Protein AF-A0A7Y2NAH7-F1 (afdb_monomer_lite)

Secondary structure (DSSP, 8-state):
-PPPPPPP---EEEE-GGGGGTTS---SSSHHHHHHHHHHHHHHHHHHHHT---EEEE-GGGG-SB--B-TTS-BTTTS-----TT-SS-TTTT--S-BTTT-TTT--HHHHHHHHT-SS--EEEE--SS---TTSTTS-HHHHHHHHHHHHHHHHHTT----EEE-GGG----HHHHHHTT--EEEPPPP-TTTT--HHHHHHHHHHHHHS----PPPEEETTEEE------

Sequence (233 aa):
MASRPPAQFVISIDLEMSWGSMHHDLPHDDTPYRREREIVDGVLSLMAKHGITATWAVVGHLFLAECTNDENGRPHSQIPRPDYRWLDRDWYDPDPVSTLEASPTWYGPDLVKAIRECPVPQEVASHSFGHIIVGDPDCDADAFRADLLECKAIAEAEGIDLQSFVFPRNKVGHVDILSESGFSSYRSPTPDRFAGMSRPRRVAAAAMEMVRPSATFGATRHSKIVDIPQTYM

Structure (mmCIF, N/CA/C/O backbone):
data_AF-A0A7Y2NAH7-F1
#
_entry.id   AF-A0A7Y2NAH7-F1
#
loop_
_atom_site.group_PDB
_atom_site.id
_atom_site.type_symbol
_atom_site.label_atom_id
_atom_site.label_alt_id
_atom_site.label_comp_id
_atom_site.label_asym_id
_atom_site.label_entity_id
_atom_site.label_seq_id
_atom_site.pdbx_PDB_ins_code
_atom_site.Cartn_x
_atom_site.Cartn_y
_atom_site.Cartn_z
_atom_site.occupancy
_atom_site.B_iso_or_equiv
_atom_site.auth_seq_id
_atom_site.auth_comp_id
_atom_site.auth_asym_id
_atom_site.auth_atom_id
_atom_site.pdbx_PDB_model_num
ATOM 1 N N . MET A 1 1 ? -35.009 -4.233 25.644 1.00 44.81 1 MET A N 1
ATOM 2 C CA . MET A 1 1 ? -34.456 -3.458 24.511 1.00 44.81 1 MET A CA 1
ATOM 3 C C . MET A 1 1 ? -33.090 -4.035 24.199 1.00 44.81 1 MET A C 1
ATOM 5 O O . MET A 1 1 ? -32.273 -4.076 25.107 1.00 44.81 1 MET A O 1
ATOM 9 N N . ALA A 1 2 ? -32.857 -4.546 22.988 1.00 52.53 2 ALA A N 1
ATOM 10 C CA . ALA A 1 2 ? -31.508 -4.946 22.589 1.00 52.53 2 ALA A CA 1
ATOM 11 C C . ALA A 1 2 ? -30.632 -3.684 22.532 1.00 52.53 2 ALA A C 1
ATOM 13 O O . ALA A 1 2 ? -31.022 -2.701 21.899 1.00 52.53 2 ALA A O 1
ATOM 14 N N . SER A 1 3 ? -29.504 -3.675 23.245 1.00 69.00 3 SER A N 1
ATOM 15 C CA . SER A 1 3 ? -28.534 -2.581 23.174 1.00 69.00 3 SER A CA 1
ATOM 16 C C . SER A 1 3 ? -28.052 -2.452 21.733 1.00 69.00 3 SER A C 1
ATOM 18 O O . SER A 1 3 ? -27.663 -3.452 21.127 1.00 69.00 3 SER A O 1
ATOM 20 N N . ARG A 1 4 ? -28.080 -1.237 21.174 1.00 62.25 4 ARG A N 1
ATOM 21 C CA . ARG A 1 4 ? -27.434 -0.979 19.881 1.00 62.25 4 ARG A CA 1
ATOM 22 C C . ARG A 1 4 ? -25.966 -1.415 19.978 1.00 62.25 4 ARG A C 1
ATOM 24 O O . ARG A 1 4 ? -25.353 -1.140 21.012 1.00 62.25 4 ARG A O 1
ATOM 31 N N . PRO A 1 5 ? -25.416 -2.096 18.957 1.00 69.88 5 PRO A N 1
ATOM 32 C CA . PRO A 1 5 ? -24.000 -2.426 18.958 1.00 69.88 5 PRO A CA 1
ATOM 33 C C . PRO A 1 5 ? -23.181 -1.132 19.105 1.00 69.88 5 PRO A C 1
ATOM 35 O O . PRO A 1 5 ? -23.602 -0.091 18.586 1.00 69.88 5 PRO A O 1
ATOM 38 N N . PRO A 1 6 ? -22.060 -1.164 19.844 1.00 76.62 6 PRO A N 1
ATOM 39 C CA . PRO A 1 6 ? -21.206 0.004 19.994 1.00 76.62 6 PRO A CA 1
ATOM 40 C C . PRO A 1 6 ? -20.707 0.454 18.618 1.00 76.62 6 PRO A C 1
ATOM 42 O O . PRO A 1 6 ? -20.346 -0.371 17.778 1.00 76.62 6 PRO A O 1
ATOM 45 N N . ALA A 1 7 ? -20.705 1.766 18.389 1.00 80.44 7 ALA A N 1
ATOM 46 C CA . ALA A 1 7 ? -20.066 2.333 17.212 1.00 80.44 7 ALA A CA 1
ATOM 47 C C . ALA A 1 7 ? -18.551 2.119 17.316 1.00 80.44 7 ALA A C 1
ATOM 49 O O . ALA A 1 7 ? -17.973 2.287 18.391 1.00 80.44 7 ALA A O 1
ATOM 50 N N . GLN A 1 8 ? -17.926 1.753 16.202 1.00 84.62 8 GLN A N 1
ATOM 51 C CA . GLN A 1 8 ? -16.476 1.653 16.093 1.00 84.62 8 GLN A CA 1
ATOM 52 C C . GLN A 1 8 ? -15.956 2.864 15.325 1.00 84.62 8 GLN A C 1
ATOM 54 O O . GLN A 1 8 ? -16.582 3.310 14.363 1.00 84.62 8 GLN A O 1
ATOM 59 N N . PHE A 1 9 ? -14.826 3.399 15.772 1.00 87.69 9 PHE A N 1
ATOM 60 C CA . PHE A 1 9 ? -14.103 4.460 15.089 1.00 87.69 9 PHE A CA 1
ATOM 61 C C . PHE A 1 9 ? -12.765 3.889 14.629 1.00 87.69 9 PHE A C 1
ATOM 63 O O . PHE A 1 9 ? -11.997 3.404 15.455 1.00 87.69 9 PHE A O 1
ATOM 70 N N . VAL A 1 10 ? -12.528 3.910 13.319 1.00 90.44 10 VAL A N 1
ATOM 71 C CA . VAL A 1 10 ? -11.335 3.340 12.685 1.00 90.44 10 VAL A CA 1
ATOM 72 C C . VAL A 1 10 ? -10.558 4.472 12.033 1.00 90.44 10 VAL A C 1
ATOM 74 O O . VAL A 1 10 ? -11.127 5.255 11.271 1.00 90.44 10 VAL A O 1
ATOM 77 N N . ILE A 1 11 ? -9.263 4.544 12.328 1.00 94.56 11 ILE A N 1
ATOM 78 C CA . ILE A 1 11 ? -8.324 5.433 11.648 1.00 94.56 11 ILE A CA 1
ATOM 79 C C . ILE A 1 11 ? -7.516 4.565 10.692 1.00 94.56 11 ILE A C 1
ATOM 81 O O . ILE A 1 11 ? -6.851 3.628 11.128 1.00 94.56 11 ILE A O 1
ATOM 85 N N . SER A 1 12 ? -7.579 4.884 9.401 1.00 95.44 12 SER A N 1
ATOM 86 C CA . SER A 1 12 ? -6.682 4.309 8.400 1.00 95.44 12 SER A CA 1
ATOM 87 C C . SER A 1 12 ? -5.940 5.430 7.685 1.00 95.44 12 SER A C 1
ATOM 89 O O . SER A 1 12 ? -6.528 6.484 7.438 1.00 95.44 12 SER A O 1
ATOM 91 N N . ILE A 1 13 ? -4.655 5.220 7.420 1.00 97.06 13 ILE A N 1
ATOM 92 C CA . ILE A 1 13 ? -3.737 6.205 6.847 1.00 97.06 13 ILE A CA 1
ATOM 93 C C . ILE A 1 13 ? -3.055 5.549 5.655 1.00 97.06 13 ILE A C 1
ATOM 95 O O . ILE A 1 13 ? -2.487 4.470 5.804 1.00 97.06 13 ILE A O 1
ATOM 99 N N . ASP A 1 14 ? -3.110 6.195 4.498 1.00 97.00 14 ASP A N 1
ATOM 100 C CA . ASP A 1 14 ? -2.460 5.703 3.287 1.00 97.00 14 ASP A CA 1
ATOM 101 C C . ASP A 1 14 ? -1.019 6.237 3.281 1.00 97.00 14 ASP A C 1
ATOM 103 O O . ASP A 1 14 ? -0.805 7.445 3.393 1.00 97.00 14 ASP A O 1
ATOM 107 N N . LEU A 1 15 ? -0.035 5.336 3.218 1.00 97.50 15 LEU A N 1
ATOM 108 C CA . LEU A 1 15 ? 1.388 5.659 3.142 1.00 97.50 15 LEU A CA 1
ATOM 109 C C . LEU A 1 15 ? 1.903 5.275 1.754 1.00 97.50 15 LEU A C 1
ATOM 111 O O . LEU A 1 15 ? 2.153 4.101 1.467 1.00 97.50 15 LEU A O 1
ATOM 115 N N . GLU A 1 16 ? 2.030 6.287 0.895 1.00 95.81 16 GLU A N 1
ATOM 116 C CA . GLU A 1 16 ? 2.264 6.111 -0.541 1.00 95.81 16 GLU A CA 1
ATOM 117 C C . GLU A 1 16 ? 3.621 6.667 -0.996 1.00 95.81 16 GLU A C 1
ATOM 119 O O . GLU A 1 16 ? 4.234 6.109 -1.907 1.00 95.81 16 GLU A O 1
ATOM 124 N N . MET A 1 17 ? 4.116 7.747 -0.375 1.00 94.56 17 MET A N 1
ATOM 125 C CA . MET A 1 17 ? 5.291 8.487 -0.851 1.00 94.56 17 MET A CA 1
ATOM 126 C C . MET A 1 17 ? 5.168 8.813 -2.361 1.00 94.56 17 MET A C 1
ATOM 128 O O . MET A 1 17 ? 4.095 9.213 -2.823 1.00 94.56 17 MET A O 1
ATOM 132 N N . SER A 1 18 ? 6.225 8.639 -3.171 1.00 93.94 18 SER A N 1
ATOM 133 C CA . SER A 1 18 ? 6.172 8.941 -4.617 1.00 93.94 18 SER A CA 1
ATOM 134 C C . SER A 1 18 ? 5.154 8.104 -5.389 1.00 93.94 18 SER A C 1
ATOM 136 O O . SER A 1 18 ? 4.636 8.572 -6.406 1.00 93.94 18 SER A O 1
ATOM 138 N N . TRP A 1 19 ? 4.812 6.906 -4.903 1.00 94.44 19 TRP A N 1
ATOM 139 C CA . TRP A 1 19 ? 3.871 6.017 -5.586 1.00 94.44 19 TRP A CA 1
ATOM 140 C C . TRP A 1 19 ? 2.477 6.633 -5.723 1.00 94.44 19 TRP A C 1
ATOM 142 O O . TRP A 1 19 ? 1.828 6.463 -6.751 1.00 94.44 19 TRP A O 1
ATOM 152 N N . GLY A 1 20 ? 2.058 7.456 -4.760 1.00 91.12 20 GLY A N 1
ATOM 153 C CA . GLY A 1 20 ? 0.757 8.131 -4.794 1.00 91.12 20 GLY A CA 1
ATOM 154 C C . GLY A 1 20 ? 0.582 9.120 -5.949 1.00 91.12 20 GLY A C 1
ATOM 155 O O . GLY A 1 20 ? -0.538 9.405 -6.399 1.00 91.12 20 GLY A O 1
ATOM 156 N N . SER A 1 21 ? 1.705 9.640 -6.451 1.00 86.94 21 SER A N 1
ATOM 157 C CA . SER A 1 21 ? 1.760 10.682 -7.480 1.00 86.94 21 SER A CA 1
ATOM 158 C C . SER A 1 21 ? 2.420 10.219 -8.779 1.00 86.94 21 SER A C 1
ATOM 160 O O . SER A 1 21 ? 2.510 11.010 -9.714 1.00 86.94 21 SER A O 1
ATOM 162 N N . MET A 1 22 ? 2.856 8.960 -8.877 1.00 84.94 22 MET A N 1
ATOM 163 C CA . MET A 1 22 ? 3.684 8.489 -9.991 1.00 84.94 22 MET A CA 1
ATOM 164 C C . MET A 1 22 ? 2.977 8.458 -11.350 1.00 84.94 22 MET A C 1
ATOM 166 O O . MET A 1 22 ? 3.637 8.529 -12.377 1.00 84.94 22 MET A O 1
ATOM 170 N N . HIS A 1 23 ? 1.647 8.409 -11.408 1.00 77.94 23 HIS A N 1
ATOM 171 C CA . HIS A 1 23 ? 0.863 8.552 -12.650 1.00 77.94 23 HIS A CA 1
ATOM 172 C C . HIS A 1 23 ? 0.409 9.995 -12.929 1.00 77.94 23 HIS A C 1
ATOM 174 O O . HIS A 1 23 ? -0.403 10.240 -13.825 1.00 77.94 23 HIS A O 1
ATOM 180 N N . HIS A 1 24 ? 0.915 10.956 -12.160 1.00 77.06 24 HIS A N 1
ATOM 181 C CA . HIS A 1 24 ? 0.799 12.393 -12.395 1.00 77.06 24 HIS A CA 1
ATOM 182 C C . HIS A 1 24 ? 2.197 13.020 -12.481 1.00 77.06 24 HIS A C 1
ATOM 184 O O . HIS A 1 24 ? 3.212 12.321 -12.474 1.00 77.06 24 HIS A O 1
ATOM 190 N N . ASP A 1 25 ? 2.253 14.348 -12.572 1.00 70.19 25 ASP A N 1
ATOM 191 C CA . ASP A 1 25 ? 3.512 15.078 -12.492 1.00 70.19 25 ASP A CA 1
ATOM 192 C C . ASP A 1 25 ? 4.128 14.889 -11.100 1.00 70.19 25 ASP A C 1
ATOM 194 O O . ASP A 1 25 ? 3.589 15.357 -10.091 1.00 70.19 25 ASP A O 1
ATOM 198 N N . LEU A 1 26 ? 5.270 14.201 -11.049 1.00 72.19 26 LEU A N 1
ATOM 199 C CA . LEU A 1 26 ? 6.073 14.118 -9.836 1.00 72.19 26 LEU A CA 1
ATOM 200 C C . LEU A 1 26 ? 6.549 15.532 -9.445 1.00 72.19 26 LEU A C 1
ATOM 202 O O . LEU A 1 26 ? 6.906 16.328 -10.324 1.00 72.19 26 LEU A O 1
ATOM 206 N N . PRO A 1 27 ? 6.583 15.865 -8.142 1.00 65.12 27 PRO A N 1
ATOM 207 C CA . PRO A 1 27 ? 7.155 17.117 -7.668 1.00 65.12 27 PRO A CA 1
ATOM 208 C C . PRO A 1 27 ? 8.573 17.327 -8.212 1.00 65.12 27 PRO A C 1
ATOM 210 O O . PRO A 1 27 ? 9.353 16.387 -8.325 1.00 65.12 27 PRO A O 1
ATOM 213 N N . HIS A 1 28 ? 8.922 18.577 -8.521 1.00 67.75 28 HIS A N 1
ATOM 214 C CA . HIS A 1 28 ? 10.260 18.928 -9.012 1.00 67.75 28 HIS A CA 1
ATOM 215 C C . HIS A 1 28 ? 11.374 18.772 -7.963 1.00 67.75 28 HIS A C 1
ATOM 217 O O . HIS A 1 28 ? 12.547 18.806 -8.331 1.00 67.75 28 HIS A O 1
ATOM 223 N N . ASP A 1 29 ? 11.032 18.630 -6.678 1.00 78.81 29 ASP A N 1
ATOM 224 C CA . ASP A 1 29 ? 11.990 18.371 -5.606 1.00 78.81 29 ASP A CA 1
ATOM 225 C C . ASP A 1 29 ? 11.426 17.432 -4.526 1.00 78.81 29 ASP A C 1
ATOM 227 O O . ASP A 1 29 ? 10.215 17.231 -4.412 1.00 78.81 29 ASP A O 1
ATOM 231 N N . ASP A 1 30 ? 12.324 16.886 -3.702 1.00 77.94 30 ASP A N 1
ATOM 232 C CA . ASP A 1 30 ? 11.994 15.892 -2.673 1.00 77.94 30 ASP A CA 1
ATOM 233 C C . ASP A 1 30 ? 11.437 16.489 -1.364 1.00 77.94 30 ASP A C 1
ATOM 235 O O . ASP A 1 30 ? 11.235 15.781 -0.373 1.00 77.94 30 ASP A O 1
ATOM 239 N N . THR A 1 31 ? 11.224 17.805 -1.291 1.00 79.50 31 THR A N 1
ATOM 240 C CA . THR A 1 31 ? 10.816 18.494 -0.054 1.00 79.50 31 THR A CA 1
ATOM 241 C C . THR A 1 31 ? 9.468 18.017 0.494 1.00 79.50 31 THR A C 1
ATOM 243 O O . THR A 1 31 ? 9.392 17.819 1.712 1.00 79.50 31 THR A O 1
ATOM 246 N N . PRO A 1 32 ? 8.416 17.801 -0.325 1.00 79.00 32 PRO A N 1
ATOM 247 C CA . PRO A 1 32 ? 7.146 17.264 0.164 1.00 79.00 32 PRO A CA 1
ATOM 248 C C . PRO A 1 32 ? 7.313 15.903 0.847 1.00 79.00 32 PRO A C 1
ATOM 250 O O . PRO A 1 32 ? 6.770 15.691 1.927 1.00 79.00 32 PRO A O 1
ATOM 253 N N . TYR A 1 33 ? 8.142 15.032 0.275 1.00 80.00 33 TYR A N 1
ATOM 254 C CA . TYR A 1 33 ? 8.363 13.675 0.770 1.00 80.00 33 TYR A CA 1
ATOM 255 C C . TYR A 1 33 ? 9.234 13.635 2.028 1.00 80.00 33 TYR A C 1
ATOM 257 O O . TYR A 1 33 ? 8.977 12.851 2.937 1.00 80.00 33 TYR A O 1
ATOM 265 N N . ARG A 1 34 ? 10.233 14.521 2.150 1.00 83.56 34 ARG A N 1
ATOM 266 C CA . ARG A 1 34 ? 10.962 14.687 3.423 1.00 83.56 34 ARG A CA 1
ATOM 267 C C . ARG A 1 34 ? 10.023 15.102 4.551 1.00 83.56 34 ARG A C 1
ATOM 269 O O . ARG A 1 34 ? 10.093 14.546 5.643 1.00 83.56 34 ARG A O 1
ATOM 276 N N . ARG A 1 35 ? 9.116 16.038 4.267 1.00 88.50 35 ARG A N 1
ATOM 277 C CA . ARG A 1 35 ? 8.092 16.461 5.225 1.00 88.50 35 ARG A CA 1
ATOM 278 C C . ARG A 1 35 ? 7.125 15.325 5.562 1.00 88.50 35 ARG A C 1
ATOM 280 O O . ARG A 1 35 ? 6.700 15.231 6.705 1.00 88.50 35 ARG A O 1
ATOM 287 N N . GLU A 1 36 ? 6.783 14.469 4.603 1.00 91.31 36 GLU A N 1
ATOM 288 C CA . GLU A 1 36 ? 5.932 13.297 4.844 1.00 91.31 36 GLU A CA 1
ATOM 289 C C . GLU A 1 36 ? 6.535 12.364 5.902 1.00 91.31 36 GLU A C 1
ATOM 291 O O . GLU A 1 36 ? 5.838 11.989 6.839 1.00 91.31 36 GLU A O 1
ATOM 296 N N . ARG A 1 37 ? 7.846 12.095 5.851 1.00 94.38 37 ARG A N 1
ATOM 297 C CA . ARG A 1 37 ? 8.541 11.298 6.881 1.00 94.38 37 ARG A CA 1
ATOM 298 C C . ARG A 1 37 ? 8.446 11.930 8.275 1.00 94.38 37 ARG A C 1
ATOM 300 O O . ARG A 1 37 ? 8.076 11.260 9.233 1.00 94.38 37 ARG A O 1
ATOM 307 N N . GLU A 1 38 ? 8.687 13.239 8.376 1.00 94.62 38 GLU A N 1
ATOM 308 C CA . GLU A 1 38 ? 8.521 13.989 9.634 1.00 94.62 38 GLU A CA 1
ATOM 309 C C . GLU A 1 38 ? 7.070 13.934 10.152 1.00 94.62 38 GLU A C 1
ATOM 311 O O . GLU A 1 38 ? 6.826 13.875 11.360 1.00 94.62 38 GLU A O 1
ATOM 316 N N . ILE A 1 39 ? 6.090 13.947 9.240 1.00 96.12 39 ILE A N 1
ATOM 317 C CA . ILE A 1 39 ? 4.669 13.812 9.574 1.00 96.12 39 ILE A CA 1
ATOM 318 C C . ILE A 1 39 ? 4.374 12.411 10.108 1.00 96.12 39 ILE A C 1
ATOM 320 O O . ILE A 1 39 ? 3.671 12.312 11.112 1.00 96.12 39 ILE A O 1
ATOM 324 N N . VAL A 1 40 ? 4.907 11.350 9.493 1.00 97.69 40 VAL A N 1
ATOM 325 C CA . VAL A 1 40 ? 4.740 9.969 9.977 1.00 97.69 40 VAL A CA 1
ATOM 326 C C . VAL A 1 40 ? 5.218 9.858 11.426 1.00 97.69 40 VAL A C 1
ATOM 328 O O . VAL A 1 40 ? 4.444 9.433 12.287 1.00 97.69 40 VAL A O 1
ATOM 331 N N . ASP A 1 41 ? 6.420 10.348 11.734 1.00 96.94 41 ASP A N 1
ATOM 332 C CA . ASP A 1 41 ? 6.962 10.350 13.100 1.00 96.94 41 ASP A CA 1
ATOM 333 C C . ASP A 1 41 ? 6.085 11.148 14.077 1.00 96.94 41 ASP A C 1
ATOM 335 O O . ASP A 1 41 ? 5.812 10.717 15.206 1.00 96.94 41 ASP A O 1
ATOM 339 N N . GLY A 1 42 ? 5.605 12.317 13.645 1.00 98.06 42 GLY A N 1
ATOM 340 C CA . GLY A 1 42 ? 4.708 13.159 14.432 1.00 98.06 42 GLY A CA 1
ATOM 341 C C . GLY A 1 42 ? 3.365 12.484 14.721 1.00 98.06 42 GLY A C 1
ATOM 342 O O . GLY A 1 42 ? 2.877 12.530 15.854 1.00 98.06 42 GLY A O 1
ATOM 343 N N . VAL A 1 43 ? 2.779 11.819 13.724 1.00 98.25 43 VAL A N 1
ATOM 344 C CA . VAL A 1 43 ? 1.525 11.072 13.862 1.00 98.25 43 VAL A CA 1
ATOM 345 C C . VAL A 1 43 ? 1.722 9.880 14.791 1.00 98.25 43 VAL A C 1
ATOM 347 O O . VAL A 1 43 ? 0.959 9.747 15.746 1.00 98.25 43 VAL A O 1
ATOM 350 N N . LEU A 1 44 ? 2.761 9.064 14.597 1.00 98.62 44 LEU A N 1
ATOM 351 C CA . LEU A 1 44 ? 3.073 7.934 15.480 1.00 98.62 44 LEU A CA 1
ATOM 352 C C . LEU A 1 44 ? 3.292 8.392 16.928 1.00 98.62 44 LEU A C 1
ATOM 354 O O . LEU A 1 44 ? 2.781 7.769 17.859 1.00 98.62 44 LEU A O 1
ATOM 358 N N . SER A 1 45 ? 3.968 9.525 17.128 1.00 98.38 45 SER A N 1
ATOM 359 C CA . SER A 1 45 ? 4.154 10.129 18.452 1.00 98.38 45 SER A CA 1
ATOM 360 C C . SER A 1 45 ? 2.828 10.535 19.101 1.00 98.38 45 SER A C 1
ATOM 362 O O . SER A 1 45 ? 2.625 10.316 20.298 1.00 98.38 45 SER A O 1
ATOM 364 N N . LEU A 1 46 ? 1.900 11.111 18.329 1.00 98.25 46 LEU A N 1
ATOM 365 C CA . LEU A 1 46 ? 0.559 11.455 18.808 1.00 98.25 46 LEU A CA 1
ATOM 366 C C . LEU A 1 46 ? -0.259 10.203 19.139 1.00 98.25 46 LEU A C 1
ATOM 368 O O . LEU A 1 46 ? -0.872 10.149 20.208 1.00 98.25 46 LEU A O 1
ATOM 372 N N . MET A 1 47 ? -0.233 9.191 18.271 1.00 98.19 47 MET A N 1
ATOM 373 C CA . MET A 1 47 ? -0.906 7.912 18.498 1.00 98.19 47 MET A CA 1
ATOM 374 C C . MET A 1 47 ? -0.394 7.249 19.781 1.00 98.19 47 MET A C 1
ATOM 376 O O . MET A 1 47 ? -1.189 6.908 20.660 1.00 98.19 47 MET A O 1
ATOM 380 N N . ALA A 1 48 ? 0.930 7.183 19.955 1.00 98.31 48 ALA A N 1
ATOM 381 C CA . ALA A 1 48 ? 1.569 6.642 21.148 1.00 98.31 48 ALA A CA 1
ATOM 382 C C . ALA A 1 48 ? 1.182 7.415 22.418 1.00 98.31 48 ALA A C 1
ATOM 384 O O . ALA A 1 48 ? 0.764 6.821 23.413 1.00 98.31 48 ALA A O 1
ATOM 385 N N . LYS A 1 49 ? 1.251 8.752 22.375 1.00 98.38 49 LYS A N 1
ATOM 386 C CA . LYS A 1 49 ? 0.879 9.631 23.496 1.00 98.38 49 LYS A CA 1
ATOM 387 C C . LYS A 1 49 ? -0.565 9.424 23.953 1.00 98.38 49 LYS A C 1
ATOM 389 O O . LYS A 1 49 ? -0.851 9.554 25.143 1.00 98.38 49 LYS A O 1
ATOM 394 N N . HIS A 1 50 ? -1.471 9.155 23.017 1.00 97.94 50 HIS A N 1
ATOM 395 C CA . HIS A 1 50 ? -2.901 9.050 23.287 1.00 97.94 50 HIS A CA 1
ATOM 396 C C . HIS A 1 50 ? -3.416 7.607 23.379 1.00 97.94 50 HIS A C 1
ATOM 398 O O . HIS A 1 50 ? -4.609 7.421 23.617 1.00 97.94 50 HIS A O 1
ATOM 404 N N . GLY A 1 51 ? -2.554 6.593 23.241 1.00 97.75 51 GLY A N 1
ATOM 405 C CA . GLY A 1 51 ? -2.982 5.192 23.279 1.00 97.75 51 GLY A CA 1
ATOM 406 C C . GLY A 1 51 ? -3.869 4.801 22.093 1.00 97.75 51 GLY A C 1
ATOM 407 O O . GLY A 1 51 ? -4.730 3.936 22.241 1.00 97.75 51 GLY A O 1
ATOM 408 N N . ILE A 1 52 ? -3.716 5.470 20.946 1.00 97.69 52 ILE A N 1
ATOM 409 C CA . ILE A 1 52 ? -4.559 5.276 19.763 1.00 97.69 52 ILE A CA 1
ATOM 410 C C . ILE A 1 52 ? -3.883 4.291 18.808 1.00 97.69 52 ILE A C 1
ATOM 412 O O . ILE A 1 52 ? -2.698 4.405 18.503 1.00 97.69 52 ILE A O 1
ATOM 416 N N . THR A 1 53 ? -4.662 3.329 18.325 1.00 97.94 53 THR A N 1
ATOM 417 C CA . THR A 1 53 ? -4.248 2.394 17.273 1.00 97.94 53 THR A CA 1
ATOM 418 C C . THR A 1 53 ? -4.771 2.888 15.925 1.00 97.94 53 THR A C 1
ATOM 420 O O . THR A 1 53 ? -5.837 3.510 15.862 1.00 97.94 53 THR A O 1
ATOM 423 N N . ALA A 1 54 ? -4.023 2.633 14.857 1.00 97.88 54 ALA A N 1
ATOM 424 C CA . ALA A 1 54 ? -4.428 2.936 13.492 1.00 97.88 54 ALA A CA 1
ATOM 425 C C . ALA A 1 54 ? -3.939 1.849 12.528 1.00 97.88 54 ALA A C 1
ATOM 427 O O . ALA A 1 54 ? -3.026 1.079 12.841 1.00 97.88 54 ALA A O 1
ATOM 428 N N . THR A 1 55 ? -4.554 1.822 11.350 1.00 98.31 55 THR A N 1
ATOM 429 C CA . THR A 1 55 ? -4.174 0.965 10.227 1.00 98.31 55 THR A CA 1
ATOM 430 C C . THR A 1 55 ? -3.410 1.784 9.195 1.00 98.31 55 THR A C 1
ATOM 432 O O . THR A 1 55 ? -3.948 2.731 8.628 1.00 98.31 55 THR A O 1
ATOM 435 N N . TRP A 1 56 ? -2.165 1.422 8.922 1.00 98.62 56 TRP A N 1
ATOM 436 C CA . TRP A 1 56 ? -1.324 2.067 7.920 1.00 98.62 56 TRP A CA 1
ATOM 437 C C . TRP A 1 56 ? -1.365 1.239 6.643 1.00 98.62 56 TRP A C 1
ATOM 439 O O . TRP A 1 56 ? -0.802 0.151 6.601 1.00 98.62 56 TRP A O 1
ATOM 449 N N . ALA A 1 57 ? -2.064 1.719 5.620 1.00 98.44 57 ALA A N 1
ATOM 450 C CA . ALA A 1 57 ? -2.092 1.090 4.311 1.00 98.44 57 ALA A CA 1
ATOM 451 C C . ALA A 1 57 ? -0.828 1.486 3.546 1.00 98.44 57 ALA A C 1
ATOM 453 O O . ALA A 1 57 ? -0.729 2.596 3.030 1.00 98.44 57 ALA A O 1
ATOM 454 N N . VAL A 1 58 ? 0.149 0.584 3.511 1.00 98.69 58 VAL A N 1
ATOM 455 C CA . VAL A 1 58 ? 1.480 0.846 2.962 1.00 98.69 58 VAL A CA 1
ATOM 456 C C . VAL A 1 58 ? 1.582 0.273 1.553 1.00 98.69 58 VAL A C 1
ATOM 458 O O . VAL A 1 58 ? 1.221 -0.884 1.319 1.00 98.69 58 VAL A O 1
ATOM 461 N N . VAL A 1 59 ? 2.098 1.070 0.616 1.00 98.62 59 VAL A N 1
ATOM 462 C CA . VAL A 1 59 ? 2.487 0.574 -0.711 1.00 98.62 59 VAL A CA 1
ATOM 463 C C . VAL A 1 59 ? 3.631 -0.430 -0.554 1.00 98.62 59 VAL A C 1
ATOM 465 O O . VAL A 1 59 ? 4.663 -0.109 0.031 1.00 98.62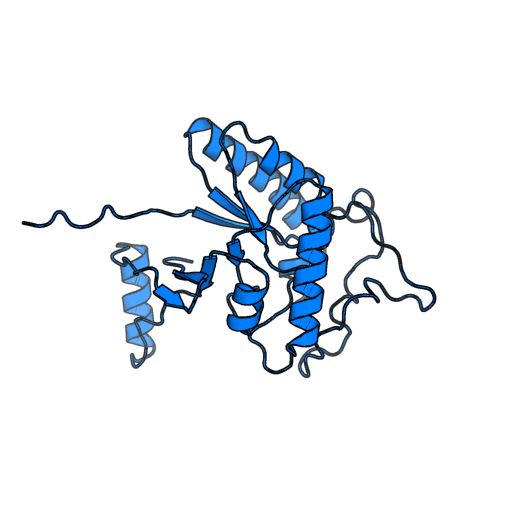 59 VAL A O 1
ATOM 468 N N . GLY A 1 60 ? 3.461 -1.650 -1.067 1.00 98.31 60 GLY A N 1
ATOM 469 C CA . 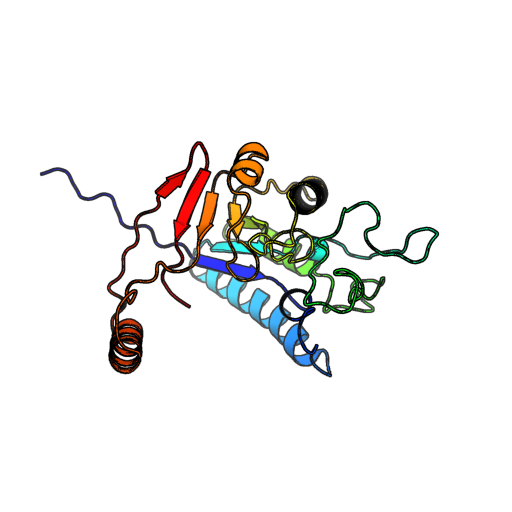GLY A 1 60 ? 4.379 -2.773 -0.850 1.00 98.31 60 GLY A CA 1
ATOM 470 C C . GLY A 1 60 ? 5.808 -2.510 -1.323 1.00 98.31 60 GLY A C 1
ATOM 471 O O . GLY A 1 60 ? 6.753 -2.979 -0.694 1.00 98.31 60 GLY A O 1
ATOM 472 N N . HIS A 1 61 ? 5.996 -1.681 -2.349 1.00 98.19 61 HIS A N 1
ATOM 473 C CA . HIS A 1 61 ? 7.331 -1.257 -2.763 1.00 98.19 61 HIS A CA 1
ATOM 474 C C . HIS A 1 61 ? 8.117 -0.541 -1.649 1.00 98.19 61 HIS A C 1
ATOM 476 O O . HIS A 1 61 ? 9.338 -0.653 -1.582 1.00 98.19 61 HIS A O 1
ATOM 482 N N . LEU A 1 62 ? 7.446 0.162 -0.726 1.00 98.31 62 LEU A N 1
ATOM 483 C CA . LEU A 1 62 ? 8.116 0.873 0.370 1.00 98.31 62 LEU A CA 1
ATOM 484 C C . LEU A 1 62 ? 8.824 -0.062 1.352 1.00 98.31 62 LEU A C 1
ATOM 486 O O . LEU A 1 62 ? 9.665 0.406 2.108 1.00 98.31 62 LEU A O 1
ATOM 490 N N . PHE A 1 63 ? 8.535 -1.361 1.341 1.00 98.44 63 PHE A N 1
ATOM 491 C CA . PHE A 1 63 ? 9.258 -2.337 2.154 1.00 98.44 63 PHE A CA 1
ATOM 492 C C . PHE A 1 63 ? 10.667 -2.622 1.611 1.00 98.44 63 PHE A C 1
ATOM 494 O O . PHE A 1 63 ? 11.514 -3.125 2.344 1.00 98.44 63 PHE A O 1
ATOM 501 N N . LEU A 1 64 ? 10.936 -2.302 0.342 1.00 97.81 64 LEU A N 1
ATOM 502 C CA . LEU A 1 64 ? 12.240 -2.509 -0.275 1.00 97.81 64 LEU A CA 1
ATOM 503 C C . LEU A 1 64 ? 13.226 -1.421 0.163 1.00 97.81 64 LEU A C 1
ATOM 505 O O . LEU A 1 64 ? 12.882 -0.242 0.219 1.00 97.81 64 LEU A O 1
ATOM 509 N N . ALA A 1 65 ? 14.472 -1.810 0.435 1.00 96.56 65 ALA A N 1
ATOM 510 C CA . ALA A 1 65 ? 15.579 -0.871 0.644 1.00 96.56 65 ALA A CA 1
ATOM 511 C C . ALA A 1 65 ? 16.284 -0.489 -0.666 1.00 96.56 65 ALA A C 1
ATOM 513 O O . ALA A 1 65 ? 16.940 0.550 -0.735 1.00 96.56 65 ALA A O 1
ATOM 514 N N . GLU A 1 66 ? 16.145 -1.327 -1.689 1.00 97.25 66 GLU A N 1
ATOM 515 C CA . GLU A 1 66 ? 16.727 -1.142 -3.010 1.00 97.25 66 GLU A CA 1
ATOM 516 C C . GLU A 1 66 ? 15.911 -1.883 -4.073 1.00 97.25 66 GLU A C 1
ATOM 518 O O . GLU A 1 66 ? 15.172 -2.819 -3.760 1.00 97.25 66 GLU A O 1
ATOM 523 N N . CYS A 1 67 ? 16.058 -1.475 -5.331 1.00 96.69 67 CYS A N 1
ATOM 524 C CA . CYS A 1 67 ? 15.522 -2.178 -6.490 1.00 96.69 67 CYS A CA 1
ATOM 525 C C . CYS A 1 67 ? 16.615 -2.343 -7.552 1.00 96.69 67 CYS A C 1
ATOM 527 O O . CYS A 1 67 ? 17.525 -1.522 -7.670 1.00 96.69 67 CYS A O 1
ATOM 529 N N . THR A 1 68 ? 16.525 -3.417 -8.333 1.00 94.56 68 THR A N 1
ATOM 530 C CA . THR A 1 68 ? 17.442 -3.701 -9.441 1.00 94.56 68 THR A CA 1
ATOM 531 C C . THR A 1 68 ? 16.654 -4.047 -10.695 1.00 94.56 68 THR A C 1
ATOM 533 O O . THR A 1 68 ? 15.527 -4.538 -10.626 1.00 94.56 68 THR A O 1
ATOM 536 N N . ASN A 1 69 ? 17.255 -3.776 -11.850 1.00 93.62 69 ASN A N 1
ATOM 537 C CA . ASN A 1 69 ? 16.697 -4.181 -13.130 1.00 93.62 69 ASN A CA 1
ATOM 538 C C . ASN A 1 69 ? 16.985 -5.653 -13.407 1.00 93.62 69 ASN A C 1
ATOM 540 O O . ASN A 1 69 ? 18.021 -6.187 -13.005 1.00 93.62 69 ASN A O 1
ATOM 544 N N . ASP A 1 70 ? 16.106 -6.270 -14.187 1.00 91.81 70 ASP A N 1
ATOM 545 C CA . ASP A 1 70 ? 16.399 -7.543 -14.827 1.00 91.81 70 ASP A CA 1
ATOM 546 C C . ASP A 1 70 ? 17.441 -7.410 -15.958 1.00 91.81 70 ASP A C 1
ATOM 548 O O . ASP A 1 70 ? 17.967 -6.333 -16.256 1.00 91.81 70 ASP A O 1
ATOM 552 N N . GLU A 1 71 ? 17.734 -8.528 -16.623 1.00 90.25 71 GLU A N 1
ATOM 553 C CA . GLU A 1 71 ? 18.680 -8.596 -17.745 1.00 90.25 71 GLU A CA 1
ATOM 554 C C . GLU A 1 71 ? 18.311 -7.705 -18.946 1.00 90.25 71 GLU A C 1
ATOM 556 O O . GLU A 1 71 ? 19.183 -7.370 -19.749 1.00 90.25 71 GLU A O 1
ATOM 561 N N . ASN A 1 72 ? 17.045 -7.294 -19.056 1.00 89.56 72 ASN A N 1
ATOM 562 C CA . ASN A 1 72 ? 16.528 -6.431 -20.114 1.00 89.56 72 ASN A CA 1
ATOM 563 C C . ASN A 1 72 ? 16.390 -4.968 -19.665 1.00 89.56 72 ASN A C 1
ATOM 565 O O . ASN A 1 72 ? 15.878 -4.145 -20.425 1.00 89.56 72 ASN A O 1
ATOM 569 N N . GLY A 1 73 ? 16.859 -4.624 -18.461 1.00 89.12 73 GLY A N 1
ATOM 570 C CA . GLY A 1 73 ? 16.785 -3.262 -17.942 1.00 89.12 73 GLY A CA 1
ATOM 571 C C . GLY A 1 73 ? 15.416 -2.895 -17.369 1.00 89.12 73 GLY A C 1
ATOM 572 O O . GLY A 1 73 ? 15.105 -1.709 -17.314 1.00 89.12 73 GLY A O 1
ATOM 573 N N . ARG A 1 74 ? 14.595 -3.880 -16.983 1.00 91.50 74 ARG A N 1
ATOM 574 C CA . ARG A 1 74 ? 13.226 -3.665 -16.505 1.00 91.50 74 ARG A CA 1
ATOM 575 C C . ARG A 1 74 ? 13.119 -3.908 -14.988 1.00 91.50 74 ARG A C 1
ATOM 577 O O . ARG A 1 74 ? 13.498 -4.995 -14.544 1.00 91.50 74 ARG A O 1
ATOM 584 N N . PRO A 1 75 ? 12.563 -2.972 -14.193 1.00 93.69 75 PRO A N 1
ATOM 585 C CA . PRO A 1 75 ? 12.321 -3.203 -12.767 1.00 93.69 75 PRO A CA 1
ATOM 586 C C . PRO A 1 75 ? 11.147 -4.164 -12.583 1.00 93.69 75 PRO A C 1
ATOM 588 O O . PRO A 1 75 ? 10.295 -4.241 -13.460 1.00 93.69 75 PRO A O 1
ATOM 591 N N . HIS A 1 76 ? 11.050 -4.894 -11.472 1.00 94.25 76 HIS A N 1
ATOM 592 C CA . HIS A 1 76 ? 9.869 -5.719 -11.135 1.00 94.25 76 HIS A CA 1
ATOM 593 C C . HIS A 1 76 ? 9.346 -6.606 -12.285 1.00 94.25 76 HIS A C 1
ATOM 595 O O . HIS A 1 76 ? 8.145 -6.666 -12.568 1.00 94.25 76 HIS A O 1
ATOM 601 N N . SER A 1 77 ? 10.235 -7.241 -13.054 1.00 92.81 77 SER A N 1
ATOM 602 C CA . SER A 1 77 ? 9.836 -8.023 -14.233 1.00 92.81 77 SER A CA 1
ATOM 603 C C . SER A 1 77 ? 9.093 -9.319 -13.893 1.00 92.81 77 SER A C 1
ATOM 605 O O . SER A 1 77 ? 8.405 -9.871 -14.750 1.00 92.81 77 SER A O 1
ATOM 607 N N . GLN A 1 78 ? 9.155 -9.753 -12.632 1.00 89.75 78 GLN A N 1
ATOM 608 C CA . GLN A 1 78 ? 8.396 -10.875 -12.082 1.00 89.75 78 GLN A CA 1
ATOM 609 C C . GLN A 1 78 ? 6.891 -10.600 -11.954 1.00 89.75 78 GLN A C 1
ATOM 611 O O . GLN A 1 78 ? 6.115 -11.546 -11.828 1.00 89.75 78 GLN A O 1
ATOM 616 N N . ILE A 1 79 ? 6.469 -9.331 -12.001 1.00 93.56 79 ILE A N 1
ATOM 617 C CA . ILE A 1 79 ? 5.075 -8.925 -11.809 1.00 93.56 79 ILE A CA 1
ATOM 618 C C . ILE A 1 79 ? 4.452 -8.588 -13.177 1.00 93.56 79 ILE A C 1
ATOM 620 O O . ILE A 1 79 ? 4.870 -7.616 -13.825 1.00 93.56 79 ILE A O 1
ATOM 624 N N . PRO A 1 80 ? 3.456 -9.368 -13.652 1.00 94.19 80 PRO A N 1
ATOM 625 C CA . PRO A 1 80 ? 2.549 -8.953 -14.713 1.00 94.19 80 PRO A CA 1
ATOM 626 C C . PRO A 1 80 ? 1.978 -7.568 -14.428 1.00 94.19 80 PRO A C 1
ATOM 628 O O . PRO A 1 80 ? 1.596 -7.253 -13.304 1.00 94.19 80 PRO A O 1
ATOM 631 N N . ARG A 1 81 ? 1.934 -6.727 -15.455 1.00 88.75 81 ARG A N 1
ATOM 632 C CA . ARG A 1 81 ? 1.620 -5.313 -15.285 1.00 88.75 81 ARG A CA 1
ATOM 633 C C . ARG A 1 81 ? 0.250 -4.982 -15.842 1.00 88.75 81 ARG A C 1
ATOM 635 O O . ARG A 1 81 ? -0.092 -5.508 -16.900 1.00 88.75 81 ARG A O 1
ATOM 642 N N . PRO A 1 82 ? -0.476 -4.056 -15.207 1.00 91.88 82 PRO A N 1
ATOM 643 C CA . PRO A 1 82 ? -1.606 -3.412 -15.854 1.00 91.88 82 PRO A CA 1
ATOM 644 C C . PRO A 1 82 ? -1.156 -2.657 -17.114 1.00 91.88 82 PRO A C 1
ATOM 646 O O . PRO A 1 82 ? -0.137 -1.965 -17.087 1.00 91.88 82 PRO A O 1
ATOM 649 N N . ASP A 1 83 ? -1.935 -2.757 -18.190 1.00 91.50 83 ASP A N 1
ATOM 650 C CA . ASP A 1 83 ? -1.704 -2.052 -19.460 1.00 91.50 83 ASP A CA 1
ATOM 651 C C . ASP A 1 83 ? -2.760 -0.956 -19.641 1.00 91.50 83 ASP A C 1
ATOM 653 O O . ASP A 1 83 ? -3.694 -1.057 -20.443 1.00 91.50 83 ASP A O 1
ATOM 657 N N . TYR A 1 84 ? -2.667 0.077 -18.801 1.00 94.94 84 TYR A N 1
ATOM 658 C CA . TYR A 1 84 ? -3.626 1.175 -18.802 1.00 94.94 84 TYR A CA 1
ATOM 659 C C . TYR A 1 84 ? -3.562 1.948 -20.119 1.00 94.94 84 TYR A C 1
ATOM 661 O O . TYR A 1 84 ? -2.620 2.698 -20.357 1.00 94.94 84 TYR A O 1
ATOM 669 N N . ARG A 1 85 ? -4.620 1.887 -20.935 1.00 93.94 85 ARG A N 1
ATOM 670 C CA . ARG A 1 85 ? -4.657 2.552 -22.256 1.00 93.94 85 ARG A CA 1
ATOM 671 C C . ARG A 1 85 ? -4.507 4.074 -22.208 1.00 93.94 85 ARG A C 1
ATOM 673 O O . ARG A 1 85 ? -4.292 4.711 -23.237 1.00 93.94 85 ARG A O 1
ATOM 680 N N . TRP A 1 86 ? -4.705 4.670 -21.037 1.00 93.75 86 TRP A N 1
ATOM 681 C CA . TRP A 1 86 ? -4.560 6.103 -20.795 1.00 93.75 86 TRP A CA 1
ATOM 682 C C . TRP A 1 86 ? -3.147 6.507 -20.347 1.00 93.75 86 TRP A C 1
ATOM 684 O O 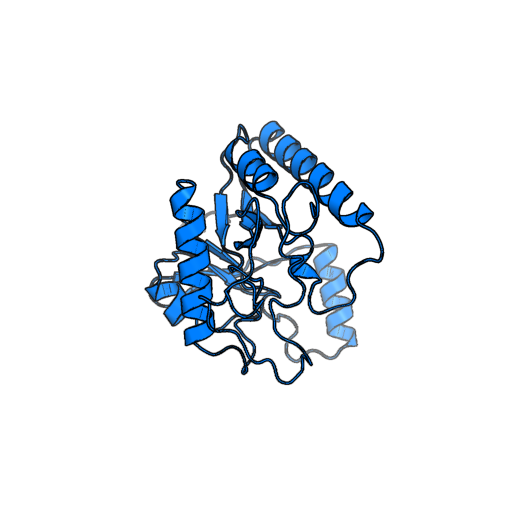. TRP A 1 86 ? -2.881 7.705 -20.242 1.00 93.75 86 TRP A O 1
ATOM 694 N N . LEU A 1 87 ? -2.260 5.545 -20.079 1.00 91.88 87 LEU A N 1
ATOM 695 C CA . LEU A 1 87 ? -0.882 5.768 -19.662 1.00 91.88 87 LEU A CA 1
ATOM 696 C C . LEU A 1 87 ? 0.069 5.406 -20.810 1.00 91.88 87 LEU A C 1
ATOM 698 O O . LEU A 1 87 ? 0.114 4.268 -21.254 1.00 91.88 87 LEU A O 1
ATOM 702 N N . ASP A 1 88 ? 0.855 6.374 -21.277 1.00 91.00 88 ASP A N 1
ATOM 703 C CA . ASP A 1 88 ? 1.783 6.205 -22.411 1.00 91.00 88 ASP A CA 1
ATOM 704 C C . ASP A 1 88 ? 3.167 5.673 -21.977 1.00 91.00 88 ASP A C 1
ATOM 706 O O . ASP A 1 88 ? 4.204 6.112 -22.471 1.00 91.00 88 ASP A O 1
ATOM 710 N N . ARG A 1 89 ? 3.199 4.805 -20.959 1.00 91.44 89 ARG A N 1
ATOM 711 C CA . ARG A 1 89 ? 4.421 4.205 -20.395 1.00 91.44 89 ARG A CA 1
ATOM 712 C C . ARG A 1 89 ? 4.110 2.985 -19.529 1.00 91.44 89 ARG A C 1
ATOM 714 O O . ARG A 1 89 ? 2.960 2.785 -19.140 1.00 91.44 89 ARG A O 1
ATOM 721 N N . ASP A 1 90 ? 5.136 2.215 -19.178 1.00 92.06 90 ASP A N 1
ATOM 722 C CA . ASP A 1 90 ? 5.013 1.114 -18.221 1.00 92.06 90 ASP A CA 1
ATOM 723 C C . ASP A 1 90 ? 4.676 1.648 -16.819 1.00 92.06 90 ASP A C 1
ATOM 725 O O . ASP A 1 90 ? 5.130 2.724 -16.417 1.00 92.06 90 ASP A O 1
ATOM 729 N N . TRP A 1 91 ? 3.894 0.888 -16.049 1.00 94.00 91 TRP A N 1
ATOM 730 C CA . TRP A 1 91 ? 3.501 1.299 -14.700 1.00 94.00 91 TRP A CA 1
ATOM 731 C C . TRP A 1 91 ? 4.695 1.488 -13.756 1.00 94.00 91 TRP A C 1
ATOM 733 O O . TRP A 1 91 ? 4.684 2.407 -12.943 1.00 94.00 91 TRP A O 1
ATOM 743 N N . TYR A 1 92 ? 5.727 0.649 -13.879 1.00 94.19 92 TYR A N 1
ATOM 744 C CA . TYR A 1 92 ? 6.902 0.678 -13.007 1.00 94.19 92 TYR A CA 1
ATOM 745 C C . TYR A 1 92 ? 8.061 1.517 -13.573 1.00 94.19 92 TYR A C 1
ATOM 747 O O . TYR A 1 92 ? 9.066 1.664 -12.886 1.00 94.19 92 TYR A O 1
ATOM 755 N N . ASP A 1 93 ? 7.933 2.109 -14.770 1.00 92.31 93 ASP A N 1
ATOM 756 C CA . ASP A 1 93 ? 8.952 3.011 -15.347 1.00 92.31 93 ASP A CA 1
ATOM 757 C C . ASP A 1 93 ? 9.391 4.161 -14.415 1.00 92.31 93 ASP A C 1
ATOM 759 O O . ASP A 1 93 ? 10.542 4.588 -14.509 1.00 92.31 93 ASP A O 1
ATOM 763 N N . PRO A 1 94 ? 8.525 4.719 -13.541 1.00 91.94 94 PRO A N 1
ATOM 764 C CA . PRO A 1 94 ? 8.941 5.755 -12.598 1.00 91.94 94 PRO A CA 1
ATOM 765 C C . PRO A 1 94 ? 9.885 5.289 -11.480 1.00 91.94 94 PRO A C 1
ATOM 767 O O . PRO A 1 94 ? 10.483 6.151 -10.835 1.00 91.94 94 PRO A O 1
ATOM 770 N N . ASP A 1 95 ? 10.003 3.980 -11.224 1.00 94.12 95 ASP A N 1
ATOM 771 C CA . ASP A 1 95 ? 10.926 3.449 -10.215 1.00 94.12 95 ASP A CA 1
ATOM 772 C C . ASP A 1 95 ? 12.370 3.842 -10.582 1.00 94.12 95 ASP A C 1
ATOM 774 O O . ASP A 1 95 ? 12.827 3.549 -11.689 1.00 94.12 95 ASP A O 1
ATOM 778 N N . PRO A 1 96 ? 13.117 4.504 -9.681 1.00 94.19 96 PRO A N 1
ATOM 779 C CA . PRO A 1 96 ? 14.486 4.927 -9.953 1.00 94.19 96 PRO A CA 1
ATOM 780 C C . PRO A 1 96 ? 15.488 3.768 -10.045 1.00 94.19 96 PRO A C 1
ATOM 782 O O . PRO A 1 96 ? 16.629 4.015 -10.434 1.00 94.19 96 PRO A O 1
ATOM 785 N N . VAL A 1 97 ? 15.103 2.540 -9.671 1.00 96.19 97 VAL A N 1
ATOM 786 C CA . VAL A 1 97 ? 15.966 1.346 -9.659 1.00 96.19 97 VAL A CA 1
ATOM 787 C C . VAL A 1 97 ? 17.259 1.618 -8.891 1.00 96.19 97 VAL A C 1
ATOM 789 O O . VAL A 1 97 ? 18.375 1.598 -9.415 1.00 96.19 97 VAL A O 1
ATOM 792 N N . SER A 1 98 ? 17.065 2.008 -7.638 1.00 96.50 98 SER A N 1
ATOM 793 C CA . SER A 1 98 ? 18.056 2.682 -6.810 1.00 96.50 98 SER A CA 1
ATOM 794 C C . SER A 1 98 ? 17.977 2.146 -5.378 1.00 96.50 98 SER A C 1
ATOM 796 O O . SER A 1 98 ? 17.470 1.050 -5.146 1.00 96.50 98 SER A O 1
ATOM 798 N N . THR A 1 99 ? 18.484 2.904 -4.410 1.00 97.25 99 THR A N 1
ATOM 799 C CA . THR A 1 99 ? 18.416 2.586 -2.978 1.00 97.25 99 THR A CA 1
ATOM 800 C C . THR A 1 99 ? 17.674 3.672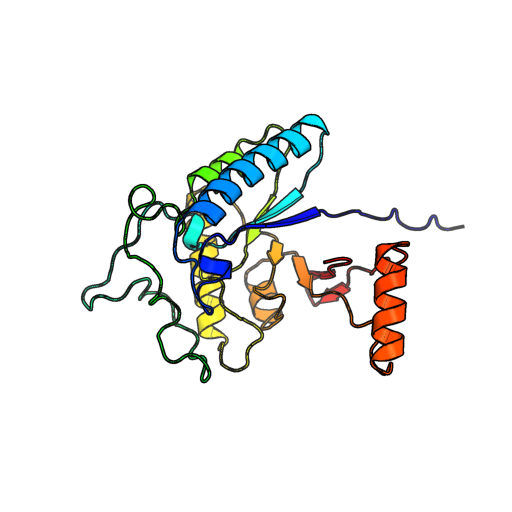 -2.203 1.00 97.25 99 THR A C 1
ATOM 802 O O . THR A 1 99 ? 17.480 4.789 -2.695 1.00 97.25 99 THR A O 1
ATOM 805 N N . LEU A 1 100 ? 17.300 3.374 -0.957 1.00 95.06 100 LEU A N 1
ATOM 806 C CA . LEU A 1 100 ? 16.721 4.337 -0.018 1.00 95.06 100 LEU A CA 1
ATOM 807 C C . LEU A 1 100 ? 17.578 5.603 0.126 1.00 95.06 100 LEU A C 1
ATOM 809 O O . LEU A 1 100 ? 17.038 6.704 0.173 1.00 95.06 100 LEU A O 1
ATOM 813 N N . GLU A 1 101 ? 18.902 5.476 0.180 1.00 93.69 101 GLU A N 1
ATOM 814 C CA . GLU A 1 101 ? 19.806 6.615 0.356 1.00 93.69 101 GLU A CA 1
ATOM 815 C C . GLU A 1 101 ? 19.819 7.534 -0.867 1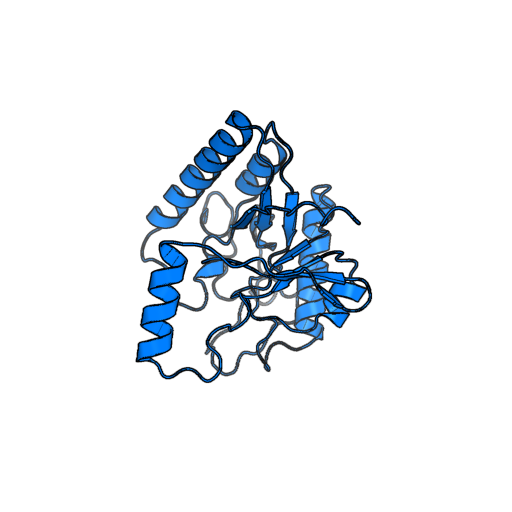.00 93.69 101 GLU A C 1
ATOM 817 O O . GLU A 1 101 ? 19.868 8.757 -0.725 1.00 93.69 101 GLU A O 1
ATOM 822 N N . ALA A 1 102 ? 19.792 6.951 -2.066 1.00 94.38 102 ALA A N 1
ATOM 823 C CA . ALA A 1 102 ? 19.877 7.691 -3.318 1.00 94.38 102 ALA A CA 1
ATOM 824 C C . ALA A 1 102 ? 18.512 8.203 -3.803 1.00 94.38 102 ALA A C 1
ATOM 826 O O . ALA A 1 102 ? 18.444 9.212 -4.506 1.00 94.38 102 ALA A O 1
ATOM 827 N N . SER A 1 103 ? 17.418 7.532 -3.442 1.00 94.31 103 SER A N 1
ATOM 828 C CA . SER A 1 103 ? 16.061 7.890 -3.865 1.00 94.31 103 SER A CA 1
ATOM 829 C C . SER A 1 103 ? 15.050 7.710 -2.722 1.00 94.31 103 SER A C 1
ATOM 831 O O . SER A 1 103 ? 14.118 6.908 -2.821 1.00 94.31 103 SER A O 1
ATOM 833 N N . PRO A 1 104 ? 15.181 8.489 -1.629 1.00 93.12 104 PRO A N 1
ATOM 834 C CA . PRO A 1 104 ? 14.427 8.301 -0.383 1.00 93.12 104 PRO A CA 1
ATOM 835 C C . PRO A 1 104 ? 12.921 8.548 -0.501 1.00 93.12 104 PRO A C 1
ATOM 837 O O . PRO A 1 104 ? 12.187 8.413 0.474 1.00 93.12 104 PRO A O 1
ATOM 840 N N . THR A 1 105 ? 12.440 8.962 -1.662 1.00 93.12 105 THR A N 1
ATOM 841 C CA . THR A 1 105 ? 11.027 9.221 -1.928 1.00 93.12 105 THR A CA 1
ATOM 842 C C . THR A 1 105 ? 10.307 7.994 -2.501 1.00 93.12 105 THR A C 1
ATOM 844 O O . THR A 1 105 ? 9.081 8.012 -2.583 1.00 93.12 105 THR A O 1
ATOM 847 N N . TRP A 1 106 ? 11.037 6.933 -2.871 1.00 95.19 106 TRP A N 1
ATOM 848 C CA . TRP A 1 106 ? 10.515 5.708 -3.507 1.00 95.19 106 TRP A CA 1
ATOM 849 C C . TRP A 1 106 ? 10.575 4.457 -2.625 1.00 95.19 106 TRP A C 1
ATOM 851 O O . TRP A 1 106 ? 9.862 3.481 -2.877 1.00 95.19 106 TRP A O 1
ATOM 861 N N . TYR A 1 107 ? 11.402 4.505 -1.584 1.00 97.25 107 TYR A N 1
ATOM 862 C CA . TYR A 1 107 ? 11.641 3.433 -0.620 1.00 97.25 107 TYR A CA 1
ATOM 863 C C . TYR A 1 107 ? 11.256 3.927 0.772 1.00 97.25 107 TYR A C 1
ATOM 865 O O . TYR A 1 107 ? 11.384 5.117 1.049 1.00 97.25 107 TYR A O 1
ATOM 873 N N . GLY A 1 108 ? 10.806 3.053 1.668 1.00 97.12 108 GLY A N 1
ATOM 874 C CA . GLY A 1 108 ? 10.420 3.440 3.028 1.00 97.12 108 GLY A CA 1
ATOM 875 C C . GLY A 1 108 ? 10.525 2.341 4.089 1.00 97.12 108 GLY A C 1
ATOM 876 O O . GLY A 1 108 ? 9.663 2.318 4.972 1.00 97.12 108 GLY A O 1
ATOM 877 N N . PRO A 1 109 ? 11.530 1.438 4.066 1.00 98.12 109 PRO A N 1
ATOM 878 C CA . PRO A 1 109 ? 11.611 0.361 5.051 1.00 98.12 109 PRO A CA 1
ATOM 879 C C . PRO A 1 109 ? 11.826 0.916 6.465 1.00 98.12 109 PRO A C 1
ATOM 881 O O . PRO A 1 109 ? 11.390 0.324 7.450 1.00 98.12 109 PRO A O 1
ATOM 884 N N . ASP A 1 110 ? 12.434 2.097 6.578 1.00 97.50 110 ASP A N 1
ATOM 885 C CA . ASP A 1 110 ? 12.556 2.851 7.820 1.00 97.50 110 ASP A CA 1
ATOM 886 C C . ASP A 1 110 ? 11.199 3.353 8.348 1.00 97.50 110 ASP A C 1
ATOM 888 O O . ASP A 1 110 ? 10.973 3.307 9.556 1.00 97.50 110 ASP A O 1
ATOM 892 N N . LEU A 1 111 ? 10.264 3.738 7.471 1.00 98.31 111 LEU A N 1
ATOM 893 C CA . LEU A 1 111 ? 8.894 4.106 7.857 1.00 98.31 111 LEU A CA 1
ATOM 894 C C . LEU A 1 111 ? 8.093 2.886 8.307 1.00 98.31 111 LEU A C 1
ATOM 896 O O . LEU A 1 111 ? 7.425 2.935 9.339 1.00 98.31 111 LEU A O 1
ATOM 900 N N . VAL A 1 112 ? 8.195 1.770 7.576 1.00 98.44 112 VAL A N 1
ATOM 901 C CA . VAL A 1 112 ? 7.571 0.495 7.973 1.00 98.44 112 VAL A CA 1
ATOM 902 C C . VAL A 1 112 ? 8.082 0.072 9.348 1.00 98.44 112 VAL A C 1
ATOM 904 O O . VAL A 1 112 ? 7.298 -0.282 10.233 1.00 98.44 112 VAL A O 1
ATOM 907 N N . LYS A 1 113 ? 9.396 0.170 9.564 1.00 98.31 113 LYS A N 1
ATOM 908 C CA . LYS A 1 113 ? 10.017 -0.093 10.859 1.00 98.31 113 LYS A CA 1
ATOM 909 C C . LYS A 1 113 ? 9.494 0.849 11.946 1.00 98.31 113 LYS A C 1
ATOM 911 O O . LYS A 1 113 ? 9.101 0.361 13.001 1.00 98.31 113 LYS A O 1
ATOM 916 N N . ALA A 1 114 ? 9.417 2.155 11.690 1.00 98.38 114 ALA A N 1
ATOM 917 C CA . ALA A 1 114 ? 8.896 3.128 12.651 1.00 98.38 114 ALA A CA 1
ATOM 918 C C . ALA A 1 114 ? 7.447 2.817 13.071 1.00 98.38 114 ALA A C 1
ATOM 920 O O . ALA A 1 114 ? 7.120 2.874 14.258 1.00 98.38 114 ALA A O 1
ATOM 921 N N . ILE A 1 115 ? 6.590 2.415 12.123 1.00 98.62 115 ILE A N 1
ATOM 922 C CA . ILE A 1 115 ? 5.210 1.990 12.406 1.00 98.62 115 ILE A CA 1
ATOM 923 C C . ILE A 1 115 ? 5.198 0.771 13.340 1.00 98.62 115 ILE A C 1
ATOM 925 O O . ILE A 1 115 ? 4.451 0.755 14.320 1.00 98.62 115 ILE A O 1
ATOM 929 N N . ARG A 1 116 ? 6.048 -0.231 13.082 1.00 98.12 116 ARG A N 1
ATOM 930 C CA . ARG A 1 116 ? 6.141 -1.453 13.903 1.00 98.12 116 ARG A CA 1
ATOM 931 C C . ARG A 1 116 ? 6.730 -1.226 15.287 1.00 98.12 116 ARG A C 1
ATOM 933 O O . ARG A 1 116 ? 6.346 -1.908 16.231 1.00 98.12 116 ARG A O 1
ATOM 940 N N . GLU A 1 117 ? 7.680 -0.306 15.396 1.00 97.88 117 GLU A N 1
ATOM 941 C CA . GLU A 1 117 ? 8.351 0.039 16.650 1.00 97.88 117 GLU A CA 1
ATOM 942 C C . GLU A 1 117 ? 7.547 1.047 17.488 1.00 97.88 117 GLU A C 1
ATOM 944 O O . GLU A 1 117 ? 7.950 1.386 18.604 1.00 97.88 117 GLU A O 1
ATOM 949 N N . CYS A 1 118 ? 6.390 1.503 16.993 1.00 98.62 118 CYS A N 1
ATOM 950 C CA . CYS A 1 118 ? 5.492 2.364 17.748 1.00 98.62 118 CYS A CA 1
ATOM 951 C C . CYS A 1 118 ? 5.100 1.702 19.088 1.00 98.62 118 CYS A C 1
ATOM 953 O O . CYS A 1 118 ? 4.629 0.562 19.099 1.00 98.62 118 CYS A O 1
ATOM 955 N N . PRO A 1 119 ? 5.219 2.405 20.235 1.00 98.00 119 PRO A N 1
ATOM 956 C CA . PRO A 1 119 ? 4.880 1.837 21.544 1.00 98.00 119 PRO A CA 1
ATOM 957 C C . PRO A 1 119 ? 3.422 1.382 21.692 1.00 98.00 119 PRO A C 1
ATOM 959 O O . PRO A 1 119 ? 3.115 0.556 22.551 1.00 98.00 119 PRO A O 1
ATOM 962 N N . VAL A 1 120 ? 2.516 1.949 20.893 1.00 98.06 120 VAL A N 1
ATOM 963 C CA . VAL A 1 120 ? 1.112 1.536 20.815 1.00 98.06 120 VAL A CA 1
ATOM 964 C C . VAL A 1 120 ? 0.928 0.745 19.523 1.00 98.06 120 VAL A C 1
ATOM 966 O O . VAL A 1 120 ? 1.350 1.246 18.481 1.00 98.06 120 VAL A O 1
ATOM 969 N N . PRO A 1 121 ? 0.271 -0.431 19.550 1.00 97.44 121 PRO A N 1
ATOM 970 C CA . PRO A 1 121 ? 0.129 -1.271 18.366 1.00 97.44 121 PRO A CA 1
ATOM 971 C C . PRO A 1 121 ? -0.438 -0.514 17.162 1.00 97.44 121 PRO A C 1
ATOM 973 O O . PRO A 1 121 ? -1.499 0.106 17.251 1.00 97.44 121 PRO A O 1
ATOM 976 N N . GLN A 1 122 ? 0.267 -0.596 16.039 1.00 98.50 122 GLN A N 1
ATOM 977 C CA . GLN A 1 122 ? -0.193 -0.119 14.740 1.00 98.50 122 GLN A CA 1
ATOM 978 C C . GLN A 1 122 ? -0.324 -1.319 13.802 1.00 98.50 122 GLN A C 1
ATOM 980 O O . GLN A 1 122 ? 0.529 -2.208 13.805 1.00 98.50 122 GLN A O 1
ATOM 985 N N . GLU A 1 123 ? -1.393 -1.361 13.014 1.00 98.56 123 GLU A N 1
ATOM 986 C CA . GLU A 1 123 ? -1.543 -2.357 11.954 1.00 98.56 123 GLU A CA 1
ATOM 987 C C . GLU A 1 123 ? -0.828 -1.862 10.694 1.00 98.56 123 GLU A C 1
ATOM 989 O O . GLU A 1 123 ? -0.991 -0.708 10.302 1.00 98.56 123 GLU A O 1
ATOM 994 N N . VAL A 1 124 ? -0.080 -2.749 10.037 1.00 98.75 124 VAL A N 1
ATOM 995 C CA . VAL A 1 124 ? 0.405 -2.546 8.669 1.00 98.75 124 VAL A CA 1
ATOM 996 C C . VAL A 1 124 ? -0.530 -3.308 7.730 1.00 98.75 124 VAL A C 1
ATOM 998 O O . VAL A 1 124 ? -0.633 -4.531 7.799 1.00 98.75 124 VAL A O 1
ATOM 1001 N N . ALA A 1 125 ? -1.233 -2.572 6.879 1.00 98.56 125 ALA A N 1
ATOM 1002 C CA . ALA A 1 125 ? -2.147 -3.069 5.860 1.00 98.56 125 ALA A CA 1
ATOM 1003 C C . ALA A 1 125 ? -1.540 -2.901 4.464 1.00 98.56 125 ALA A C 1
ATOM 1005 O O . ALA A 1 125 ? -0.632 -2.098 4.254 1.00 98.56 125 ALA A O 1
ATOM 1006 N N . SER A 1 126 ? -2.064 -3.645 3.492 1.00 98.62 126 SER A N 1
ATOM 1007 C CA . SER A 1 126 ? -1.622 -3.533 2.102 1.00 98.62 126 SER A CA 1
ATOM 1008 C C . SER A 1 126 ? -2.311 -2.368 1.399 1.00 98.62 126 SER A C 1
ATOM 1010 O O . SER A 1 126 ? -3.529 -2.191 1.510 1.00 98.62 126 SER A O 1
ATOM 1012 N N . HIS A 1 127 ? -1.535 -1.626 0.616 1.00 98.38 127 HIS A N 1
ATOM 1013 C CA . HIS A 1 127 ? -2.032 -0.667 -0.360 1.00 98.38 127 HIS A CA 1
ATOM 1014 C C . HIS A 1 127 ? -1.596 -1.041 -1.783 1.00 98.38 127 HIS A C 1
ATOM 1016 O O . HIS A 1 127 ? -1.193 -0.171 -2.556 1.00 98.38 127 HIS A O 1
ATOM 1022 N N . SER A 1 128 ? -1.665 -2.343 -2.114 1.00 98.06 128 SER A N 1
ATOM 1023 C CA . SER A 1 128 ? -1.020 -2.992 -3.278 1.00 98.06 128 SER A CA 1
ATOM 1024 C C . SER A 1 128 ? 0.514 -2.922 -3.227 1.00 98.06 128 SER A C 1
ATOM 1026 O O . SER A 1 128 ? 1.070 -2.203 -2.397 1.00 98.06 128 SER A O 1
ATOM 1028 N N . PHE A 1 129 ? 1.215 -3.665 -4.082 1.00 98.19 129 PHE A N 1
ATOM 1029 C CA . PHE A 1 129 ? 2.668 -3.563 -4.206 1.00 98.19 129 PHE A CA 1
ATOM 1030 C C . PHE A 1 129 ? 3.081 -2.274 -4.923 1.00 98.19 129 PHE A C 1
ATOM 1032 O O . PHE A 1 129 ? 3.883 -1.514 -4.384 1.00 98.19 129 PHE A O 1
ATOM 1039 N N . GLY A 1 130 ? 2.521 -2.016 -6.108 1.00 96.25 130 GLY A N 1
ATOM 1040 C CA . GLY A 1 130 ? 2.926 -0.913 -6.987 1.00 96.25 130 GLY A CA 1
ATOM 1041 C C . GLY A 1 130 ? 1.983 0.291 -7.026 1.00 96.25 130 GLY A C 1
ATOM 1042 O O . GLY A 1 130 ? 2.084 1.087 -7.950 1.00 96.25 130 GLY A O 1
ATOM 1043 N N . HIS A 1 131 ? 1.022 0.414 -6.105 1.00 97.12 131 HIS A N 1
ATOM 1044 C CA . HIS A 1 131 ? -0.072 1.408 -6.169 1.00 97.12 131 HIS A CA 1
ATOM 1045 C C . HIS A 1 131 ? -0.993 1.256 -7.399 1.00 97.12 131 HIS A C 1
ATOM 1047 O O . HIS A 1 131 ? -1.590 2.220 -7.872 1.00 97.12 131 HIS A O 1
ATOM 1053 N N . ILE A 1 132 ? -1.146 0.042 -7.937 1.00 96.69 132 ILE A N 1
ATOM 1054 C CA . ILE A 1 132 ? -1.940 -0.193 -9.155 1.00 96.69 132 ILE A CA 1
ATOM 1055 C C . ILE A 1 132 ? -3.432 0.149 -8.969 1.00 96.69 132 ILE A C 1
ATOM 1057 O O . ILE A 1 132 ? -4.042 -0.108 -7.928 1.00 96.69 132 ILE A O 1
ATOM 1061 N N . ILE A 1 133 ? -4.069 0.693 -10.010 1.00 96.38 133 ILE A N 1
ATOM 1062 C CA . ILE A 1 133 ? -5.498 1.035 -10.019 1.00 96.38 133 ILE A CA 1
ATOM 1063 C C . ILE A 1 133 ? -6.348 -0.210 -10.316 1.00 96.38 133 ILE A C 1
ATOM 1065 O O . ILE A 1 133 ? -6.861 -0.394 -11.415 1.00 96.38 133 ILE A O 1
ATOM 1069 N N . VAL A 1 134 ? -6.544 -1.050 -9.300 1.00 96.62 134 VAL A N 1
ATOM 1070 C CA . VAL A 1 134 ? -7.222 -2.358 -9.419 1.00 96.62 134 VAL A CA 1
ATOM 1071 C C . VAL A 1 134 ? -8.617 -2.279 -10.052 1.00 96.62 134 VAL A C 1
ATOM 1073 O O . VAL A 1 134 ? -9.008 -3.145 -10.826 1.00 96.62 134 VAL A O 1
ATOM 1076 N N . GLY A 1 135 ? -9.401 -1.254 -9.707 1.00 96.06 135 GLY A N 1
ATOM 1077 C CA . GLY A 1 135 ? -10.751 -1.060 -10.244 1.00 96.06 135 GLY A CA 1
ATOM 1078 C C . GLY A 1 135 ? -10.812 -0.467 -11.657 1.00 96.06 135 GLY A C 1
ATOM 1079 O O . GLY A 1 135 ? -11.908 -0.151 -12.125 1.00 96.06 135 GLY A O 1
ATOM 1080 N N . ASP A 1 136 ? -9.676 -0.236 -12.315 1.00 96.50 136 ASP A N 1
ATOM 1081 C CA . ASP A 1 136 ? -9.627 0.170 -13.719 1.00 96.50 136 ASP A CA 1
ATOM 1082 C C . ASP A 1 136 ? -9.835 -1.058 -14.638 1.00 96.50 136 ASP A C 1
ATOM 1084 O O . ASP A 1 136 ? -9.276 -2.120 -14.360 1.00 96.50 136 ASP A O 1
ATOM 1088 N N . PRO A 1 137 ? -10.627 -0.957 -15.726 1.00 94.88 137 PRO A N 1
ATOM 1089 C CA . PRO A 1 137 ? -10.855 -2.069 -16.654 1.00 94.88 137 PRO A CA 1
ATOM 1090 C C . PRO A 1 137 ? -9.595 -2.660 -17.299 1.00 94.88 137 PRO A C 1
ATOM 1092 O O . PRO A 1 137 ? -9.653 -3.794 -17.770 1.00 94.88 137 PRO A O 1
ATOM 1095 N N . ASP A 1 138 ? -8.504 -1.896 -17.356 1.00 95.75 138 ASP A N 1
ATOM 1096 C CA . ASP A 1 138 ? -7.222 -2.320 -17.921 1.00 95.75 138 ASP A CA 1
ATOM 1097 C C . ASP A 1 138 ? -6.268 -2.925 -16.867 1.00 95.75 138 ASP A C 1
ATOM 1099 O O . ASP A 1 138 ? -5.169 -3.369 -17.201 1.00 95.75 138 ASP A O 1
ATOM 1103 N N . CYS A 1 139 ? -6.687 -2.998 -15.595 1.00 96.06 139 CYS A N 1
ATOM 1104 C CA . CYS A 1 139 ? -6.031 -3.830 -14.589 1.00 96.06 139 CYS A CA 1
ATOM 1105 C C . CYS A 1 139 ? -6.639 -5.236 -14.612 1.00 96.06 139 CYS A C 1
ATOM 1107 O O . CYS A 1 139 ? -7.664 -5.514 -13.974 1.00 96.06 139 CYS A O 1
ATOM 1109 N N . ASP A 1 140 ? -6.003 -6.145 -15.347 1.00 93.19 140 ASP A N 1
ATOM 1110 C CA . ASP A 1 140 ? -6.457 -7.528 -15.383 1.00 93.19 140 ASP A CA 1
ATOM 1111 C C . ASP A 1 140 ? -6.275 -8.249 -14.029 1.00 93.19 140 ASP A C 1
ATOM 1113 O O . ASP A 1 140 ? -5.598 -7.792 -13.100 1.00 93.19 140 ASP A O 1
ATOM 1117 N N . ALA A 1 141 ? -6.958 -9.386 -13.906 1.00 95.75 141 ALA A N 1
ATOM 1118 C CA . ALA A 1 141 ? -6.965 -10.191 -12.692 1.00 95.75 141 ALA A CA 1
ATOM 1119 C C . ALA A 1 141 ? -5.587 -10.786 -12.356 1.00 95.75 141 ALA A C 1
ATOM 1121 O O . ALA A 1 141 ? -5.297 -11.012 -11.181 1.00 95.75 141 ALA A O 1
ATOM 1122 N N . ASP A 1 142 ? -4.752 -11.062 -13.357 1.00 96.06 142 ASP A N 1
ATOM 1123 C CA . ASP A 1 142 ? -3.462 -11.725 -13.165 1.00 96.06 142 ASP A CA 1
ATOM 1124 C C . ASP A 1 142 ? -2.397 -10.729 -12.697 1.00 96.06 142 ASP A C 1
ATOM 1126 O O . ASP A 1 142 ? -1.633 -11.048 -11.784 1.00 96.06 142 ASP A O 1
ATOM 1130 N N . ALA A 1 143 ? -2.423 -9.498 -13.213 1.00 96.19 143 ALA A N 1
ATOM 1131 C CA . ALA A 1 143 ? -1.655 -8.368 -12.706 1.00 96.19 143 ALA A CA 1
ATOM 1132 C C . ALA A 1 143 ? -1.981 -8.097 -11.234 1.00 96.19 143 ALA A C 1
ATOM 1134 O O . ALA A 1 143 ? -1.075 -8.030 -10.405 1.00 96.19 143 ALA A O 1
ATOM 1135 N N . PHE A 1 144 ? -3.269 -8.036 -10.871 1.00 97.62 144 PHE A N 1
ATOM 1136 C CA . PHE A 1 144 ? -3.649 -7.833 -9.472 1.00 97.62 144 PHE A CA 1
ATOM 1137 C C . PHE A 1 144 ? -3.238 -9.001 -8.566 1.00 97.62 144 PHE A C 1
ATOM 1139 O O . PHE A 1 144 ? -2.733 -8.774 -7.468 1.00 97.62 144 PHE A O 1
ATOM 1146 N N . ARG A 1 145 ? -3.407 -10.257 -9.009 1.00 97.56 145 ARG A N 1
ATOM 1147 C CA . ARG A 1 145 ? -2.950 -11.432 -8.244 1.00 97.56 145 ARG A CA 1
ATOM 1148 C C . ARG A 1 145 ? -1.454 -11.386 -7.978 1.00 97.56 145 ARG A C 1
ATOM 1150 O O . ARG A 1 145 ? -1.039 -11.648 -6.854 1.00 97.56 145 ARG A O 1
ATOM 1157 N N . ALA A 1 146 ? -0.657 -11.091 -8.997 1.00 97.44 146 ALA A N 1
ATOM 1158 C CA . ALA A 1 146 ? 0.787 -11.065 -8.854 1.00 97.44 146 ALA A CA 1
ATOM 1159 C C . ALA A 1 146 ? 1.263 -9.907 -7.971 1.00 97.44 146 ALA A C 1
ATOM 1161 O O . ALA A 1 146 ? 2.096 -10.130 -7.099 1.00 97.44 146 ALA A O 1
ATOM 1162 N N . ASP A 1 147 ? 0.683 -8.714 -8.130 1.00 97.88 147 ASP A N 1
ATOM 1163 C CA . ASP A 1 147 ? 0.947 -7.565 -7.258 1.00 97.88 147 ASP A CA 1
ATOM 1164 C C . ASP A 1 147 ? 0.620 -7.891 -5.786 1.00 97.88 147 ASP A C 1
ATOM 1166 O O . ASP A 1 147 ? 1.444 -7.662 -4.896 1.00 97.88 147 ASP A O 1
ATOM 1170 N N . LEU A 1 148 ? -0.531 -8.526 -5.521 1.00 97.50 148 LEU A N 1
ATOM 1171 C CA . LEU A 1 148 ? -0.900 -8.979 -4.176 1.00 97.50 148 LEU A CA 1
ATOM 1172 C C . LEU A 1 148 ? 0.086 -10.003 -3.607 1.00 97.50 148 LEU A C 1
ATOM 1174 O O . LEU A 1 148 ? 0.456 -9.908 -2.435 1.00 97.50 148 LEU A O 1
ATOM 1178 N N . LEU A 1 149 ? 0.470 -11.004 -4.403 1.00 97.56 149 LEU A N 1
ATOM 1179 C CA . LEU A 1 149 ? 1.393 -12.054 -3.973 1.00 97.56 149 LEU A CA 1
ATOM 1180 C C . LEU A 1 149 ? 2.773 -11.482 -3.652 1.00 97.56 149 LEU A C 1
ATOM 1182 O O . LEU A 1 149 ? 3.328 -11.830 -2.612 1.00 97.56 149 LEU A O 1
ATOM 1186 N N . GLU A 1 150 ? 3.282 -10.572 -4.482 1.00 97.88 150 GLU A N 1
ATOM 1187 C CA . GLU A 1 150 ? 4.554 -9.895 -4.235 1.00 97.88 150 GLU A CA 1
ATOM 1188 C C . GLU A 1 150 ? 4.494 -9.056 -2.954 1.00 97.88 150 GLU A C 1
ATOM 1190 O O . GLU A 1 150 ? 5.344 -9.195 -2.072 1.00 97.88 150 GLU A O 1
ATOM 1195 N N . CYS A 1 151 ? 3.444 -8.238 -2.797 1.00 98.19 151 CYS A N 1
ATOM 1196 C CA . CYS A 1 151 ? 3.257 -7.418 -1.600 1.00 98.19 151 CYS A CA 1
ATOM 1197 C C . CYS A 1 151 ? 3.244 -8.276 -0.328 1.00 98.19 151 CYS A C 1
ATOM 1199 O O . CYS A 1 151 ? 3.840 -7.904 0.684 1.00 98.19 151 CYS A O 1
ATOM 1201 N N . LYS A 1 152 ? 2.560 -9.426 -0.372 1.00 98.44 152 LYS A N 1
ATOM 1202 C CA . LYS A 1 152 ? 2.501 -10.367 0.749 1.00 98.44 152 LYS A CA 1
ATOM 1203 C C . LYS A 1 152 ? 3.848 -11.022 1.018 1.00 98.44 152 LYS A C 1
ATOM 1205 O O . LYS A 1 152 ? 4.235 -11.087 2.177 1.00 98.44 152 LYS A O 1
ATOM 1210 N N . ALA A 1 153 ? 4.552 -11.477 -0.016 1.00 98.06 153 ALA A N 1
ATOM 1211 C CA . ALA A 1 153 ? 5.844 -12.139 0.136 1.00 98.06 153 ALA A CA 1
ATOM 1212 C C . ALA A 1 153 ? 6.881 -11.217 0.796 1.00 98.06 153 ALA A C 1
ATOM 1214 O O . ALA A 1 153 ? 7.577 -11.630 1.724 1.00 98.06 153 ALA A O 1
ATOM 1215 N N . ILE A 1 154 ? 6.941 -9.951 0.371 1.00 97.75 154 ILE A N 1
ATOM 1216 C CA . ILE A 1 154 ? 7.863 -8.964 0.945 1.00 97.75 154 ILE A CA 1
ATOM 1217 C C . ILE A 1 154 ? 7.481 -8.626 2.393 1.00 97.75 154 ILE A C 1
ATOM 1219 O O . ILE A 1 154 ? 8.346 -8.586 3.266 1.00 97.75 154 ILE A O 1
ATOM 1223 N N . ALA A 1 155 ? 6.192 -8.431 2.687 1.00 98.12 155 ALA A N 1
ATOM 1224 C CA . ALA A 1 155 ? 5.747 -8.181 4.058 1.00 98.12 155 ALA A CA 1
ATOM 1225 C C . ALA A 1 155 ? 5.989 -9.390 4.985 1.00 98.12 155 ALA A C 1
ATOM 1227 O O . ALA A 1 155 ? 6.404 -9.218 6.133 1.00 98.12 155 ALA A O 1
ATOM 1228 N N . GLU A 1 156 ? 5.792 -10.615 4.491 1.00 98.00 156 GLU A N 1
ATOM 1229 C CA . GLU A 1 156 ? 6.038 -11.849 5.243 1.00 98.00 156 GLU A CA 1
ATOM 1230 C C . GLU A 1 156 ? 7.526 -12.020 5.579 1.00 98.00 156 GLU A C 1
ATOM 1232 O O . GLU A 1 156 ? 7.850 -12.436 6.693 1.00 98.00 156 GLU A O 1
ATOM 1237 N N . ALA A 1 157 ? 8.433 -11.621 4.679 1.00 97.00 157 ALA A N 1
ATOM 1238 C CA . ALA A 1 157 ? 9.873 -11.603 4.949 1.00 97.00 157 ALA A CA 1
ATOM 1239 C C . ALA A 1 157 ? 10.244 -10.688 6.136 1.00 97.00 157 ALA A C 1
ATOM 1241 O O . ALA A 1 157 ? 11.182 -10.982 6.877 1.00 97.00 157 ALA A O 1
ATOM 1242 N N . GLU A 1 158 ? 9.453 -9.640 6.378 1.00 95.88 158 GLU A N 1
ATOM 1243 C CA . GLU A 1 158 ? 9.565 -8.743 7.535 1.00 95.88 158 GLU A CA 1
ATOM 1244 C C . GLU A 1 158 ? 8.783 -9.237 8.773 1.00 95.88 158 GLU A C 1
ATOM 1246 O O . GLU A 1 158 ? 8.777 -8.596 9.835 1.00 95.88 158 GLU A O 1
ATOM 1251 N N . GLY A 1 159 ? 8.123 -10.395 8.676 1.00 97.44 159 GLY A N 1
ATOM 1252 C CA . GLY A 1 159 ? 7.286 -10.974 9.726 1.00 97.44 159 GLY A CA 1
ATOM 1253 C C . GLY A 1 159 ? 5.953 -10.247 9.912 1.00 97.44 159 GLY A C 1
ATOM 1254 O O . GLY A 1 159 ? 5.456 -10.164 11.038 1.00 97.44 159 GLY A O 1
ATOM 1255 N N . ILE A 1 160 ? 5.404 -9.671 8.840 1.00 98.25 160 ILE A N 1
ATOM 1256 C CA . ILE A 1 160 ? 4.136 -8.936 8.831 1.00 98.25 160 ILE A CA 1
ATOM 1257 C C . ILE A 1 160 ? 3.113 -9.730 8.020 1.00 98.25 160 ILE A C 1
ATOM 1259 O O . ILE A 1 160 ? 3.332 -10.051 6.857 1.00 98.25 160 ILE A O 1
ATOM 1263 N N . ASP A 1 161 ? 1.968 -10.007 8.635 1.00 97.75 161 ASP A N 1
ATOM 1264 C CA . ASP A 1 161 ? 0.841 -10.665 7.981 1.00 97.75 161 ASP A CA 1
ATOM 1265 C C . ASP A 1 161 ? -0.202 -9.617 7.562 1.00 97.75 161 ASP A C 1
ATOM 1267 O O . ASP A 1 161 ? -0.850 -8.992 8.406 1.00 97.75 161 ASP A O 1
ATOM 1271 N N . LEU A 1 162 ? -0.336 -9.389 6.253 1.00 98.38 162 LEU A N 1
ATOM 1272 C CA . LEU A 1 162 ? -1.244 -8.383 5.696 1.00 98.38 162 LEU A CA 1
ATOM 1273 C C . LEU A 1 162 ? -2.692 -8.899 5.717 1.00 98.38 162 LEU A C 1
ATOM 1275 O O . LEU A 1 162 ? -3.087 -9.731 4.900 1.00 98.38 162 LEU A O 1
ATOM 1279 N N . GLN A 1 163 ? -3.489 -8.366 6.646 1.00 97.62 163 GLN A N 1
ATOM 1280 C CA . GLN A 1 163 ? -4.876 -8.790 6.894 1.00 97.62 163 GLN A CA 1
ATOM 1281 C C . GLN A 1 163 ? -5.934 -7.848 6.309 1.00 97.62 163 GLN A C 1
ATOM 1283 O O . GLN A 1 163 ? -7.069 -8.274 6.062 1.00 97.62 163 GLN A O 1
ATOM 1288 N N . SER A 1 164 ? -5.567 -6.589 6.078 1.00 98.12 164 SER A N 1
ATOM 1289 C CA . SER A 1 164 ? -6.450 -5.531 5.585 1.00 98.12 164 SER A CA 1
ATOM 1290 C C . SER A 1 164 ? -5.896 -4.927 4.297 1.00 98.12 164 SER A C 1
ATOM 1292 O O . SER A 1 164 ? -4.679 -4.841 4.118 1.00 98.12 164 SER A O 1
ATOM 1294 N N . PHE A 1 165 ? -6.790 -4.517 3.397 1.00 98.25 165 PHE A N 1
ATOM 1295 C CA . PHE A 1 165 ? -6.424 -3.938 2.105 1.00 98.25 165 PHE A CA 1
ATOM 1296 C C . PHE A 1 165 ? -7.133 -2.609 1.855 1.00 98.25 165 PHE A C 1
ATOM 1298 O O . PHE A 1 165 ? -8.347 -2.482 2.015 1.00 98.25 165 PHE A O 1
ATOM 1305 N N . VAL A 1 166 ? -6.398 -1.611 1.393 1.00 97.81 166 VAL A N 1
ATOM 1306 C CA . VAL A 1 166 ? -6.981 -0.361 0.907 1.00 97.81 166 VAL A CA 1
ATOM 1307 C C . VAL A 1 166 ? -6.694 -0.268 -0.579 1.00 97.81 166 VAL A C 1
ATOM 1309 O O . VAL A 1 166 ? -5.546 -0.379 -0.991 1.00 97.81 166 VAL A O 1
ATOM 1312 N N . PHE A 1 167 ? -7.725 -0.061 -1.397 1.00 97.25 167 PHE A N 1
ATOM 1313 C CA . PHE A 1 167 ? -7.547 0.056 -2.842 1.00 97.25 167 PHE A CA 1
ATOM 1314 C C . PHE A 1 167 ? -6.902 1.398 -3.208 1.00 97.25 167 PHE A C 1
ATOM 1316 O O . PHE A 1 167 ? -7.472 2.435 -2.846 1.00 97.25 167 PHE A O 1
ATOM 1323 N N . PRO A 1 168 ? -5.787 1.414 -3.966 1.00 95.69 168 PRO A N 1
ATOM 1324 C CA . PRO A 1 168 ? -5.242 2.640 -4.537 1.00 95.69 168 PRO A CA 1
ATOM 1325 C C . PRO A 1 168 ? -6.320 3.460 -5.239 1.00 95.69 168 PRO A C 1
ATOM 1327 O O . PRO A 1 168 ? -7.204 2.933 -5.928 1.00 95.69 168 PRO A O 1
ATOM 1330 N N . ARG A 1 169 ? -6.301 4.775 -4.996 1.00 93.06 169 ARG A N 1
ATOM 1331 C CA . ARG A 1 169 ? -7.307 5.728 -5.506 1.00 93.06 169 ARG A CA 1
ATOM 1332 C C . ARG A 1 169 ? -8.759 5.399 -5.127 1.00 93.06 169 ARG A C 1
ATOM 1334 O O . ARG A 1 169 ? -9.686 5.914 -5.757 1.00 93.06 169 ARG A O 1
ATOM 1341 N N . ASN A 1 170 ? -8.971 4.555 -4.115 1.00 93.19 170 ASN A N 1
ATOM 1342 C CA . ASN A 1 170 ? -10.268 4.000 -3.729 1.00 93.19 170 ASN A CA 1
ATOM 1343 C C . ASN A 1 170 ? -11.024 3.335 -4.902 1.00 93.19 170 ASN A C 1
ATOM 1345 O O . ASN A 1 170 ? -12.259 3.345 -4.955 1.00 93.19 170 ASN A O 1
ATOM 1349 N N . LYS A 1 171 ? -10.293 2.772 -5.875 1.00 94.50 171 LYS A N 1
ATOM 1350 C CA . LYS A 1 171 ? -10.857 2.070 -7.035 1.00 94.50 171 LYS A CA 1
ATOM 1351 C C . LYS A 1 171 ? -10.956 0.577 -6.741 1.00 94.50 171 LYS A C 1
ATOM 1353 O O . LYS A 1 171 ? -10.041 -0.185 -7.027 1.00 94.50 171 LYS A O 1
ATOM 1358 N N . VAL A 1 172 ? -12.084 0.182 -6.156 1.00 95.62 172 VAL A N 1
ATOM 1359 C CA . VAL A 1 172 ? -12.380 -1.216 -5.809 1.00 95.62 172 VAL A CA 1
ATOM 1360 C C . VAL A 1 172 ? -12.545 -2.065 -7.074 1.00 95.62 172 VAL A C 1
ATOM 1362 O O . VAL A 1 172 ? -13.330 -1.714 -7.955 1.00 95.62 172 VAL A O 1
ATOM 1365 N N . GLY A 1 173 ? -11.847 -3.198 -7.127 1.00 94.81 173 GLY A N 1
ATOM 1366 C CA . GLY A 1 173 ? -11.938 -4.222 -8.172 1.00 94.81 173 GLY A CA 1
ATOM 1367 C C . GLY A 1 173 ? -11.521 -5.587 -7.618 1.00 94.81 173 GLY A C 1
ATOM 1368 O O . GLY A 1 173 ? -10.902 -5.644 -6.559 1.00 94.81 173 GLY A O 1
ATOM 1369 N N . HIS A 1 174 ? -11.892 -6.680 -8.294 1.00 95.50 174 HIS A N 1
ATOM 1370 C CA . HIS A 1 174 ? -11.415 -8.044 -7.989 1.00 95.50 174 HIS A CA 1
ATOM 1371 C C . HIS A 1 174 ? -11.480 -8.458 -6.495 1.00 95.50 174 HIS A C 1
ATOM 1373 O O . HIS A 1 174 ? -10.559 -9.065 -5.947 1.00 95.50 174 HIS A O 1
ATOM 1379 N N . VAL A 1 175 ? -12.566 -8.107 -5.791 1.00 96.19 175 VAL A N 1
ATOM 1380 C CA . VAL A 1 175 ? -12.736 -8.371 -4.340 1.00 96.19 175 VAL A CA 1
ATOM 1381 C C . VAL A 1 175 ? -12.749 -9.872 -4.013 1.00 96.19 175 VAL A C 1
ATOM 1383 O O . VAL A 1 175 ? -12.360 -10.283 -2.921 1.00 96.19 175 VAL A O 1
ATOM 1386 N N . ASP A 1 176 ? -13.184 -10.698 -4.958 1.00 95.62 176 ASP A N 1
ATOM 1387 C CA . ASP A 1 176 ? -13.088 -12.155 -4.912 1.00 95.62 176 ASP A CA 1
ATOM 1388 C C . ASP A 1 176 ? -11.630 -12.620 -4.804 1.00 95.62 176 ASP A C 1
ATOM 1390 O O . ASP A 1 176 ? -11.306 -13.347 -3.867 1.00 95.62 176 ASP A O 1
ATOM 1394 N N . ILE A 1 177 ? -10.741 -12.110 -5.663 1.00 96.50 177 ILE A N 1
ATOM 1395 C CA . ILE A 1 177 ? -9.298 -12.400 -5.628 1.00 96.50 177 ILE A CA 1
ATOM 1396 C C . ILE A 1 177 ? -8.695 -11.971 -4.292 1.00 96.50 177 ILE A C 1
ATOM 1398 O O . ILE A 1 177 ? -7.932 -12.718 -3.673 1.00 96.50 177 ILE A O 1
ATOM 1402 N N . LEU A 1 178 ? -9.064 -10.781 -3.818 1.00 96.38 178 LEU A N 1
ATOM 1403 C CA . LEU A 1 178 ? -8.607 -10.272 -2.532 1.00 96.38 178 LEU A CA 1
ATOM 1404 C C . LEU A 1 178 ? -9.035 -11.200 -1.378 1.00 96.38 178 LEU A C 1
ATOM 1406 O O . LEU A 1 178 ? -8.221 -11.563 -0.526 1.00 96.38 178 LEU A O 1
ATOM 1410 N N . SER A 1 179 ? -10.298 -11.642 -1.378 1.00 95.81 179 SER A N 1
ATOM 1411 C CA . SER A 1 179 ? -10.826 -12.574 -0.377 1.00 95.81 179 SER A CA 1
ATOM 1412 C C . SER A 1 179 ? -10.175 -13.959 -0.452 1.00 95.81 179 SER A C 1
ATOM 1414 O O . SER A 1 179 ? -9.962 -14.578 0.591 1.00 95.81 179 SER A O 1
ATOM 1416 N N . GLU A 1 180 ? -9.898 -14.475 -1.650 1.00 95.50 180 GLU A N 1
ATOM 1417 C CA . GLU A 1 180 ? -9.221 -15.761 -1.867 1.00 95.50 180 GLU A CA 1
ATOM 1418 C C . GLU A 1 180 ? -7.755 -15.719 -1.426 1.00 95.50 180 GLU A C 1
ATOM 1420 O O . GLU A 1 180 ? -7.233 -16.713 -0.922 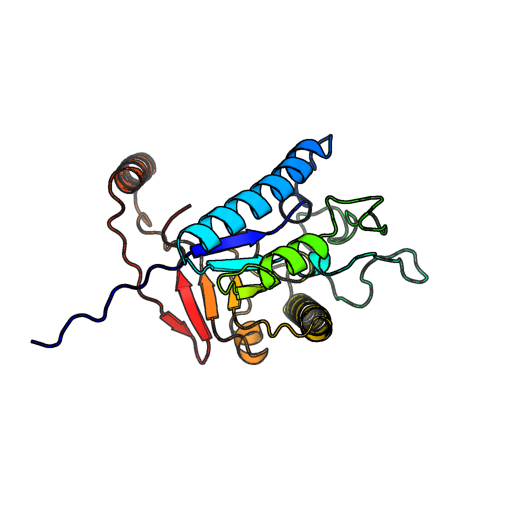1.00 95.50 180 GLU A O 1
ATOM 1425 N N . SER A 1 181 ? -7.126 -14.545 -1.519 1.00 95.00 181 SER A N 1
ATOM 1426 C CA . SER A 1 181 ? -5.744 -14.300 -1.093 1.00 95.00 181 SER A CA 1
ATOM 1427 C C . SER A 1 181 ? -5.582 -14.180 0.430 1.00 95.00 181 SER A C 1
ATOM 1429 O O . SER A 1 181 ? -4.470 -13.974 0.919 1.00 95.00 181 SER A O 1
ATOM 1431 N N . GLY A 1 182 ? -6.668 -14.326 1.197 1.00 95.00 182 GLY A N 1
ATOM 1432 C CA . GLY A 1 182 ? -6.643 -14.402 2.660 1.00 95.00 182 GLY A CA 1
ATOM 1433 C C . GLY A 1 182 ? -6.824 -13.073 3.393 1.00 95.00 182 GLY A C 1
ATOM 1434 O O . GLY A 1 182 ? -6.684 -13.054 4.612 1.00 95.00 182 GLY A O 1
ATOM 1435 N N . PHE A 1 183 ? -7.163 -11.984 2.697 1.00 97.38 183 PHE A N 1
ATOM 1436 C CA . PHE A 1 183 ? -7.501 -10.724 3.357 1.00 97.38 183 PHE A CA 1
ATOM 1437 C C . PHE A 1 183 ? -8.852 -10.822 4.073 1.00 97.38 183 PHE A C 1
ATOM 1439 O O . PHE A 1 183 ? -9.833 -11.365 3.555 1.00 97.38 183 PHE A O 1
ATOM 1446 N N . SER A 1 184 ? -8.901 -10.269 5.282 1.00 97.19 184 SER A N 1
ATOM 1447 C CA . SER A 1 184 ? -10.073 -10.287 6.158 1.00 97.19 184 SER A CA 1
ATOM 1448 C C . SER A 1 184 ? -10.951 -9.048 5.994 1.00 97.19 184 SER A C 1
ATOM 1450 O O . SER A 1 184 ? -12.172 -9.124 6.192 1.00 97.19 184 SER A O 1
ATOM 1452 N N . SER A 1 185 ? -10.355 -7.924 5.583 1.00 97.12 185 SER A N 1
ATOM 1453 C CA . SER A 1 185 ? -11.070 -6.670 5.384 1.00 97.12 185 SER A CA 1
ATOM 1454 C C . SER A 1 185 ? -10.527 -5.828 4.230 1.00 97.12 185 SER A C 1
ATOM 1456 O O . SER A 1 185 ? -9.373 -5.973 3.822 1.00 97.12 185 SER A O 1
ATOM 1458 N N . TYR A 1 186 ? -11.369 -4.935 3.707 1.00 97.19 186 TYR A N 1
ATOM 1459 C CA . TYR A 1 186 ? -10.938 -3.863 2.819 1.00 97.19 186 TYR A CA 1
ATOM 1460 C C . TYR A 1 186 ? -11.679 -2.550 3.079 1.00 97.19 186 TYR A C 1
ATOM 1462 O O . TYR A 1 186 ? -12.765 -2.551 3.659 1.00 97.19 186 TYR A O 1
ATOM 1470 N N . ARG A 1 187 ? -11.108 -1.428 2.624 1.00 94.69 187 ARG A N 1
ATOM 1471 C CA . ARG A 1 187 ? -11.743 -0.100 2.690 1.00 94.69 187 ARG A CA 1
ATOM 1472 C C . ARG A 1 187 ? -12.335 0.303 1.338 1.00 94.69 187 ARG A C 1
ATOM 1474 O O . ARG A 1 187 ? -11.586 0.532 0.388 1.00 94.69 187 ARG A O 1
ATOM 1481 N N . SER A 1 188 ? -13.662 0.412 1.240 1.00 90.75 188 SER A N 1
ATOM 1482 C CA . SER A 1 188 ? -14.331 1.017 0.075 1.00 90.75 188 SER A CA 1
ATOM 1483 C C . SER A 1 188 ? -14.375 2.551 0.160 1.00 90.75 188 SER A C 1
ATOM 1485 O O . SER A 1 188 ? -14.291 3.117 1.257 1.00 90.75 188 SER A O 1
ATOM 1487 N N . PRO A 1 189 ? -14.524 3.258 -0.980 1.00 87.56 189 PRO A N 1
ATOM 1488 C CA . PRO A 1 189 ? -14.789 4.694 -0.977 1.00 87.56 189 PRO A CA 1
ATOM 1489 C C . PRO A 1 189 ? -16.073 5.030 -0.222 1.00 87.56 189 PRO A C 1
ATOM 1491 O O . PRO A 1 189 ? -16.998 4.221 -0.131 1.00 87.56 189 PRO A O 1
ATOM 1494 N N . THR A 1 190 ? -16.170 6.282 0.226 1.00 82.44 190 THR A N 1
ATOM 1495 C CA . THR A 1 190 ? -17.392 6.809 0.831 1.00 82.44 190 THR A CA 1
ATOM 1496 C C . THR A 1 190 ? -18.591 6.565 -0.089 1.00 82.44 190 THR A C 1
ATOM 1498 O O . THR A 1 190 ? -18.590 7.059 -1.224 1.00 82.44 190 THR A O 1
ATOM 1501 N N . PRO A 1 191 ? -19.635 5.846 0.370 1.00 77.94 191 PRO A N 1
ATOM 1502 C CA . PRO A 1 191 ? -20.824 5.622 -0.435 1.00 77.94 191 PRO A CA 1
ATOM 1503 C C . PRO A 1 191 ? -21.431 6.950 -0.899 1.00 77.94 191 PRO A C 1
ATOM 1505 O O . PRO A 1 191 ? -21.559 7.896 -0.114 1.00 77.94 191 PRO A O 1
ATOM 1508 N N . ASP A 1 192 ? -21.822 7.031 -2.174 1.00 74.38 192 ASP A N 1
ATOM 1509 C CA . ASP A 1 192 ? -22.379 8.255 -2.754 1.00 74.38 192 ASP A CA 1
ATOM 1510 C C . ASP A 1 192 ? -23.782 8.547 -2.202 1.00 74.38 192 ASP A C 1
ATOM 1512 O O . ASP A 1 192 ? -24.811 8.172 -2.764 1.00 74.38 192 ASP A O 1
ATOM 1516 N N . ARG A 1 193 ? -23.821 9.271 -1.084 1.00 68.94 193 ARG A N 1
ATOM 1517 C CA . ARG A 1 193 ? -25.056 9.712 -0.419 1.00 68.94 193 ARG A CA 1
ATOM 1518 C C . ARG A 1 193 ? -25.828 10.773 -1.188 1.00 68.94 193 ARG A C 1
ATOM 1520 O O . ARG A 1 193 ? -26.983 11.051 -0.871 1.00 68.94 193 ARG A O 1
ATOM 1527 N N . PHE A 1 194 ? -25.196 11.379 -2.185 1.00 69.94 194 PHE A N 1
ATOM 1528 C CA . PHE A 1 194 ? -25.780 12.440 -2.992 1.00 69.94 194 PHE A CA 1
ATOM 1529 C C . PHE A 1 194 ? -26.091 11.956 -4.406 1.00 69.94 194 PHE A C 1
ATOM 1531 O O . PHE A 1 194 ? -26.301 12.785 -5.296 1.00 69.94 194 PHE A O 1
ATOM 1538 N N . ALA A 1 195 ? -26.093 10.639 -4.629 1.00 69.69 195 ALA A N 1
ATOM 1539 C CA . ALA A 1 195 ? -26.493 10.041 -5.889 1.00 69.69 195 ALA A CA 1
ATOM 1540 C C . ALA A 1 195 ? -27.885 10.565 -6.283 1.00 69.69 195 ALA A C 1
ATOM 1542 O O . ALA A 1 195 ? -28.819 10.589 -5.482 1.00 69.69 195 ALA A O 1
ATOM 1543 N N . GLY A 1 196 ? -28.006 11.065 -7.514 1.00 73.19 196 GLY A N 1
ATOM 1544 C CA . GLY A 1 196 ? -29.241 11.673 -8.019 1.00 73.19 196 GLY A CA 1
ATOM 1545 C C . GLY A 1 196 ? -29.500 13.123 -7.579 1.00 73.19 196 GLY A C 1
ATOM 1546 O O . GLY A 1 196 ? -30.476 13.723 -8.028 1.00 73.19 196 GLY A O 1
ATOM 1547 N N . MET A 1 197 ? -28.644 13.737 -6.753 1.00 82.81 197 MET A N 1
ATOM 1548 C CA . MET A 1 197 ? -28.754 15.165 -6.438 1.00 82.81 197 MET A CA 1
ATOM 1549 C C . MET A 1 197 ? -28.145 16.044 -7.536 1.00 82.81 197 MET A C 1
ATOM 1551 O O . MET A 1 197 ? -27.078 15.765 -8.077 1.00 82.81 197 MET A O 1
ATOM 1555 N N . SER A 1 198 ? -28.775 17.190 -7.803 1.00 84.31 198 SER A N 1
ATOM 1556 C CA . SER A 1 198 ? -28.180 18.248 -8.630 1.00 84.31 198 SER A CA 1
ATOM 1557 C C . SER A 1 198 ? -26.890 18.789 -7.995 1.00 84.31 198 SER A C 1
ATOM 1559 O O . SER A 1 198 ? -26.836 18.946 -6.771 1.00 84.31 198 SER A O 1
ATOM 1561 N N . ARG A 1 199 ? -25.909 19.196 -8.812 1.00 82.25 199 ARG A N 1
ATOM 1562 C CA . ARG A 1 199 ? -24.602 19.725 -8.367 1.00 82.25 199 ARG A CA 1
ATOM 1563 C C . ARG A 1 199 ? -24.675 20.780 -7.239 1.00 82.25 199 ARG A C 1
ATOM 1565 O O . ARG A 1 199 ? -23.938 20.611 -6.271 1.00 82.25 199 ARG A O 1
ATOM 1572 N N . PRO A 1 200 ? -25.573 21.793 -7.261 1.00 84.06 200 PRO A N 1
ATOM 1573 C CA . PRO A 1 200 ? -25.664 22.775 -6.173 1.00 84.06 200 PRO A CA 1
ATOM 1574 C C . PRO A 1 200 ? -26.073 22.156 -4.829 1.00 84.06 200 PRO A C 1
ATOM 1576 O O . PRO A 1 200 ? -25.527 22.505 -3.786 1.00 84.06 200 PRO A O 1
ATOM 1579 N N . ARG A 1 201 ? -27.006 21.194 -4.853 1.00 81.19 201 ARG A N 1
ATOM 1580 C CA . ARG A 1 201 ? -27.461 20.472 -3.653 1.00 81.19 201 ARG A CA 1
ATOM 1581 C C . ARG A 1 201 ? -26.374 19.563 -3.094 1.00 81.19 201 ARG A C 1
ATOM 1583 O O . ARG A 1 201 ? -26.198 19.533 -1.883 1.00 81.19 201 ARG A O 1
ATOM 1590 N N . ARG A 1 202 ? -25.621 18.883 -3.965 1.00 80.44 202 ARG A N 1
ATOM 1591 C CA . ARG A 1 202 ? -24.473 18.058 -3.561 1.00 80.44 202 ARG A CA 1
ATOM 1592 C C . ARG A 1 202 ? -23.405 18.901 -2.852 1.00 80.44 202 ARG A C 1
ATOM 1594 O O . ARG A 1 202 ? -22.938 18.498 -1.797 1.00 80.44 202 ARG A O 1
ATOM 1601 N N . VAL A 1 203 ? -23.076 20.086 -3.377 1.00 79.38 203 VAL A N 1
ATOM 1602 C CA . VAL A 1 203 ? -22.116 21.011 -2.739 1.00 79.38 203 VAL A CA 1
ATOM 1603 C C . VAL A 1 203 ? -22.616 21.485 -1.372 1.00 79.38 203 VAL A C 1
ATOM 1605 O O . VAL A 1 203 ? -21.875 21.418 -0.395 1.00 79.38 203 VAL A O 1
ATOM 1608 N N . ALA A 1 204 ? -23.877 21.921 -1.281 1.00 80.69 204 ALA A N 1
ATOM 1609 C CA . ALA A 1 204 ? -24.454 22.374 -0.015 1.00 80.69 204 ALA A CA 1
ATOM 1610 C C . ALA A 1 204 ? -24.489 21.258 1.043 1.00 80.69 204 ALA A C 1
ATOM 1612 O O . ALA A 1 204 ? -24.176 21.499 2.207 1.00 80.69 204 ALA A O 1
ATOM 1613 N N . ALA A 1 205 ? -24.840 20.035 0.642 1.00 74.81 205 ALA A N 1
ATOM 1614 C CA . ALA A 1 205 ? -24.893 18.895 1.543 1.00 74.81 205 ALA A CA 1
ATOM 1615 C C . ALA A 1 205 ? -23.493 18.447 2.002 1.00 74.81 205 ALA A C 1
ATOM 1617 O O . ALA A 1 205 ? -23.298 18.230 3.194 1.00 74.81 205 ALA A O 1
ATOM 1618 N N . ALA A 1 206 ? -22.501 18.412 1.104 1.00 74.75 206 ALA A N 1
ATOM 1619 C CA . ALA A 1 206 ? -21.108 18.133 1.463 1.00 74.75 206 ALA A CA 1
ATOM 1620 C C . ALA A 1 206 ? -20.546 19.164 2.464 1.00 74.75 206 ALA A C 1
ATOM 1622 O O . ALA A 1 206 ? -19.903 18.793 3.444 1.00 74.75 206 ALA A O 1
ATOM 1623 N N . ALA A 1 207 ? -20.853 20.453 2.277 1.00 75.62 207 ALA A N 1
ATOM 1624 C CA . ALA A 1 207 ? -20.448 21.503 3.212 1.00 75.62 207 ALA A CA 1
ATOM 1625 C C . ALA A 1 207 ? -21.089 21.336 4.604 1.00 75.62 207 ALA A C 1
ATOM 1627 O O . ALA A 1 207 ? -20.434 21.574 5.617 1.00 75.62 207 ALA A O 1
ATOM 1628 N N . MET A 1 208 ? -22.352 20.896 4.679 1.00 71.12 208 MET A N 1
ATOM 1629 C CA . MET A 1 208 ? -22.987 20.594 5.968 1.00 71.12 208 MET A CA 1
ATOM 1630 C C . MET A 1 208 ? -22.330 19.405 6.677 1.00 71.12 208 MET A C 1
ATOM 1632 O O . MET A 1 208 ? -22.212 19.431 7.901 1.00 71.12 208 MET A O 1
ATOM 1636 N N . GLU A 1 209 ? -21.880 18.389 5.940 1.00 70.12 209 GLU A N 1
ATOM 1637 C CA . GLU A 1 209 ? -21.202 17.227 6.528 1.00 70.12 209 GLU A CA 1
ATOM 1638 C C . GLU A 1 209 ? -19.837 17.557 7.119 1.00 70.12 209 GLU A C 1
ATOM 1640 O O . GLU A 1 209 ? -19.506 17.018 8.170 1.00 70.12 209 GLU A O 1
ATOM 1645 N N . MET A 1 210 ? -19.087 18.483 6.516 1.00 66.81 210 MET A N 1
ATOM 1646 C CA . MET A 1 210 ? -17.827 18.966 7.095 1.00 66.81 210 MET A CA 1
ATOM 1647 C C . MET A 1 210 ? -18.025 19.612 8.473 1.00 66.81 210 MET A C 1
ATOM 1649 O O . MET A 1 210 ? -17.154 19.529 9.333 1.00 66.81 210 MET A O 1
ATOM 1653 N N . VAL A 1 211 ? -19.176 20.254 8.699 1.00 68.19 211 VAL A N 1
ATOM 1654 C CA . VAL A 1 211 ? -19.485 20.941 9.964 1.00 68.19 211 VAL A CA 1
ATOM 1655 C C . VAL A 1 211 ? -20.157 20.001 10.968 1.00 68.19 211 VAL A C 1
ATOM 1657 O O . VAL A 1 211 ? -19.985 20.147 12.180 1.00 68.19 211 VAL A O 1
ATOM 1660 N N . ARG A 1 212 ? -20.956 19.047 10.482 1.00 63.84 212 ARG A N 1
ATOM 1661 C CA . ARG A 1 212 ? -21.678 18.063 11.295 1.00 63.84 212 ARG A CA 1
ATOM 1662 C C . ARG A 1 212 ? -21.588 16.678 10.662 1.00 63.84 212 ARG A C 1
ATOM 1664 O O . ARG A 1 212 ? -22.551 16.236 10.022 1.00 63.84 212 ARG A O 1
ATOM 1671 N N . PRO A 1 213 ? -20.469 15.974 10.890 1.00 62.50 213 PRO A N 1
ATOM 1672 C CA . PRO A 1 213 ? -20.349 14.572 10.535 1.00 62.50 213 PRO A CA 1
ATOM 1673 C C . PRO A 1 213 ? -21.472 13.781 11.222 1.00 62.50 213 PRO A C 1
ATOM 1675 O O . PRO A 1 213 ? -21.506 13.641 12.441 1.00 62.50 213 PRO A O 1
ATOM 1678 N N . SER A 1 214 ? -22.457 13.335 10.443 1.00 57.62 214 SER A N 1
ATOM 1679 C CA . SER A 1 214 ? -23.652 12.622 10.932 1.00 57.62 214 SER A CA 1
ATOM 1680 C C . SER A 1 214 ? -23.786 11.223 10.329 1.00 57.62 214 SER A C 1
ATOM 1682 O O . SER A 1 214 ? -24.714 10.485 10.659 1.00 57.62 214 SER A O 1
ATOM 1684 N N . ALA A 1 215 ? -22.840 10.846 9.465 1.00 62.16 215 ALA A N 1
ATOM 1685 C CA . ALA A 1 215 ? -22.781 9.535 8.850 1.00 62.16 215 ALA A CA 1
ATOM 1686 C C . ALA A 1 215 ? -22.205 8.508 9.810 1.00 62.16 215 ALA A C 1
ATOM 1688 O O . ALA A 1 215 ? -21.069 8.643 10.261 1.00 62.16 215 ALA A O 1
ATOM 1689 N N . THR A 1 216 ? -22.937 7.423 9.998 1.00 64.94 216 THR A N 1
ATOM 1690 C CA . THR A 1 216 ? -22.351 6.127 10.324 1.00 64.94 216 THR A CA 1
ATOM 1691 C C . THR A 1 216 ? -22.677 5.200 9.169 1.00 64.94 216 THR A C 1
ATOM 1693 O O . THR A 1 216 ? -23.855 5.021 8.851 1.00 64.94 216 THR A O 1
ATOM 1696 N N . PHE A 1 217 ? -21.661 4.628 8.537 1.00 72.69 217 PHE A N 1
ATOM 1697 C CA . PHE A 1 217 ? -21.851 3.585 7.541 1.00 72.69 217 PHE A CA 1
ATOM 1698 C C . PHE A 1 217 ? -21.667 2.222 8.202 1.00 72.69 217 PHE A C 1
ATOM 1700 O O . PHE A 1 217 ? -20.830 2.055 9.087 1.00 72.69 217 PHE A O 1
ATOM 1707 N N . GLY A 1 218 ? -22.505 1.263 7.816 1.00 77.75 218 GLY A N 1
ATOM 1708 C CA . GLY A 1 218 ? -22.360 -0.110 8.279 1.00 77.75 218 GLY A CA 1
ATOM 1709 C C . GLY A 1 218 ? -21.261 -0.803 7.488 1.00 77.75 218 GLY A C 1
ATOM 1710 O O . GLY A 1 218 ? -21.244 -0.693 6.265 1.00 77.75 218 GLY A O 1
ATOM 1711 N N . ALA A 1 219 ? -20.393 -1.541 8.177 1.00 83.56 219 ALA A N 1
ATOM 1712 C CA . ALA A 1 219 ? -19.528 -2.502 7.514 1.00 83.56 219 ALA A CA 1
ATOM 1713 C C . ALA A 1 219 ? -20.389 -3.570 6.819 1.00 83.56 219 ALA A C 1
ATOM 1715 O O . ALA A 1 219 ? -21.353 -4.075 7.411 1.00 83.56 219 ALA A O 1
ATOM 1716 N N . THR A 1 220 ? -20.062 -3.911 5.576 1.00 87.12 220 THR A N 1
ATOM 1717 C CA . THR A 1 220 ? -20.759 -4.952 4.808 1.00 87.12 220 THR A CA 1
ATOM 1718 C C . THR A 1 220 ? -19.867 -6.173 4.660 1.00 87.12 220 THR A C 1
ATOM 1720 O O . THR A 1 220 ? -18.648 -6.079 4.649 1.00 87.12 220 THR A O 1
ATOM 1723 N N . ARG A 1 221 ? -20.456 -7.367 4.589 1.00 87.12 221 ARG A N 1
ATOM 1724 C CA . ARG A 1 221 ? -19.699 -8.605 4.377 1.00 87.12 221 ARG A CA 1
ATOM 1725 C C . ARG A 1 221 ? -19.914 -9.081 2.948 1.00 87.12 221 ARG A C 1
ATOM 1727 O O . ARG A 1 221 ? -21.052 -9.338 2.559 1.00 87.12 221 ARG A O 1
ATOM 1734 N N . HIS A 1 222 ? -18.826 -9.246 2.207 1.00 81.06 222 HIS A N 1
ATOM 1735 C CA . HIS A 1 222 ? -18.812 -9.818 0.866 1.00 81.06 222 HIS A CA 1
ATOM 1736 C C . HIS A 1 222 ? -18.109 -11.173 0.941 1.00 81.06 222 HIS A C 1
ATOM 1738 O O . HIS A 1 222 ? -16.898 -11.244 1.103 1.00 81.06 222 HIS A O 1
ATOM 1744 N N . SER A 1 223 ? -18.859 -12.278 0.872 1.00 81.12 223 SER A N 1
ATOM 1745 C CA . SER A 1 223 ? -18.297 -13.620 1.097 1.00 81.12 223 SER A CA 1
ATOM 1746 C C . SER A 1 223 ? -17.589 -13.716 2.468 1.00 81.12 223 SER A C 1
ATOM 1748 O O . SER A 1 223 ? -18.245 -13.595 3.509 1.00 81.12 223 SER A O 1
ATOM 1750 N N . LYS A 1 224 ? -16.266 -13.920 2.493 1.00 89.38 224 LYS A N 1
ATOM 1751 C CA . LYS A 1 224 ? -15.450 -14.027 3.711 1.00 89.38 224 LYS A CA 1
ATOM 1752 C C . LYS A 1 224 ? -14.811 -12.701 4.138 1.00 89.38 224 LYS A C 1
ATOM 1754 O O . LYS A 1 224 ? -14.412 -12.608 5.296 1.00 89.38 224 LYS A O 1
ATOM 1759 N N . ILE A 1 225 ? -14.788 -11.687 3.270 1.00 95.00 225 ILE A N 1
ATOM 1760 C CA . ILE A 1 225 ? -14.135 -10.397 3.518 1.00 95.00 225 ILE A CA 1
ATOM 1761 C C . ILE A 1 225 ? -15.139 -9.329 3.987 1.00 95.00 225 ILE A C 1
ATOM 1763 O O . ILE A 1 225 ? -16.318 -9.349 3.615 1.00 95.00 225 ILE A O 1
ATOM 1767 N N . VAL A 1 226 ? -14.694 -8.421 4.857 1.00 95.44 226 VAL A N 1
ATOM 1768 C CA . VAL A 1 226 ? -15.500 -7.311 5.391 1.00 95.44 226 VAL A CA 1
ATOM 1769 C C . VAL A 1 226 ? -15.090 -5.995 4.737 1.00 95.44 226 VAL A C 1
ATOM 1771 O O . VAL A 1 226 ? -13.935 -5.601 4.795 1.00 95.44 226 VAL A O 1
ATOM 1774 N N . ASP A 1 227 ? -16.052 -5.295 4.159 1.00 94.50 227 ASP A N 1
ATOM 1775 C CA . ASP A 1 227 ? -15.906 -3.920 3.700 1.00 94.50 227 ASP A CA 1
ATOM 1776 C C . ASP A 1 227 ? -16.128 -2.958 4.869 1.00 94.50 227 ASP A C 1
ATOM 1778 O O . ASP A 1 227 ? -17.176 -2.989 5.526 1.00 94.50 227 ASP A O 1
ATOM 1782 N N . ILE A 1 228 ? -15.144 -2.104 5.123 1.00 92.31 228 ILE A N 1
ATOM 1783 C CA . ILE A 1 228 ? -15.210 -1.006 6.080 1.00 92.31 228 ILE A CA 1
ATOM 1784 C C . ILE A 1 228 ? -15.212 0.295 5.265 1.00 92.31 228 ILE A C 1
ATOM 1786 O O . ILE A 1 228 ? -14.145 0.779 4.886 1.00 92.31 228 ILE A O 1
ATOM 1790 N N . PRO A 1 229 ? -16.383 0.882 4.969 1.00 88.25 229 PRO A N 1
ATOM 1791 C CA . PRO A 1 229 ? -16.457 2.049 4.100 1.00 88.25 229 PRO A CA 1
ATOM 1792 C C . PRO A 1 229 ? -15.781 3.266 4.725 1.00 88.25 229 PRO A C 1
ATOM 1794 O O . PRO A 1 229 ? -15.971 3.576 5.907 1.00 88.25 229 PRO A O 1
ATOM 1797 N N . GLN A 1 230 ? -15.046 4.009 3.901 1.00 84.19 230 GLN A N 1
ATOM 1798 C CA . GLN A 1 230 ? -14.543 5.324 4.268 1.00 84.19 230 GLN A CA 1
ATOM 1799 C C . GLN A 1 230 ? -15.719 6.245 4.617 1.00 84.19 230 GLN A C 1
ATOM 1801 O O . GLN A 1 230 ? -16.778 6.220 3.988 1.00 84.19 230 GLN A O 1
ATOM 1806 N N . THR A 1 231 ? -15.553 7.051 5.664 1.00 70.31 231 THR A N 1
ATOM 1807 C CA . THR A 1 231 ? -16.630 7.922 6.156 1.00 70.31 231 THR A CA 1
ATOM 1808 C C . THR A 1 231 ? -16.355 9.406 5.915 1.00 70.31 231 THR A C 1
ATOM 1810 O O . THR A 1 231 ? -17.312 10.173 5.814 1.00 70.31 231 THR A O 1
ATOM 1813 N N . TYR A 1 232 ? -15.084 9.794 5.743 1.00 62.19 232 TYR A N 1
ATOM 1814 C CA . TYR A 1 232 ? -14.628 11.167 5.494 1.00 62.19 232 TYR A CA 1
ATOM 1815 C C . TYR A 1 232 ? -13.354 11.166 4.629 1.00 62.19 232 TYR A C 1
ATOM 1817 O O . TYR A 1 232 ? -12.550 10.239 4.741 1.00 62.19 232 TYR A O 1
ATOM 1825 N N . MET A 1 233 ? -13.197 12.182 3.773 1.00 49.19 233 MET A N 1
ATOM 1826 C CA . MET A 1 233 ? -11.923 12.597 3.160 1.00 49.19 233 MET A CA 1
ATOM 1827 C C . MET A 1 233 ? -11.433 13.849 3.876 1.00 49.19 233 MET A C 1
ATOM 1829 O O . MET A 1 233 ? -12.304 14.709 4.155 1.00 49.19 233 MET A O 1
#

Radius of gyration: 18.8 Å; chains: 1; bounding box: 54×38×47 Å

pLDDT: mean 90.14, std 10.87, range [44.81, 98.75]

Foldseek 3Di:
DPDDPDADDAAEAEAQQQLLCVQHDGDPDCVVSVVVLVVLLVVLVVCLVVLHEHEYAYQLQQLDQFWAADPVRHTPPVADFQPPPVGPDGLCVSPPRGGCVVCVRRYHNVSVVSQPPRPRHYAYAHQWHRLDLQLDPSNDPRNRLRSLVSSQVSCVVVVHHHQEYEYRVLRDHDVVSVVVSRHAEYEHEAPCPCVPPDPVVSVVVVVVCVVPVPDDDDWDDDPRHIYDYDRHD